Protein AF-A0A957Q9W2-F1 (afdb_monomer_lite)

Sequence (336 aa):
PYHPDGAVDGVPSYRLLLSRGSSAIYRMLADRRVYTYTALFRAYRREVIETVPFHATGFLAGTELLVNAIRMGYRVAEYPTVLHARRFGVSKAKIAQTVQAHLGFQMHTLLPWHPYGLVVRGDDATIYLIDQDDRHWACKRAFPSAETFLSHGYQWQQVAQLAQAELDAIPTGTPLTFRSATLLRGNDQTTYIMEEGRKRPFVTAAVFEALGYRWENVLTLDDAHLRRIPTGKPVTALDRHPDGTLLRGGDPTVYLLRGGRRCPIPSIQVFQSWGYQWEQVVEIDDAFLVRYPLGEPLSAQKSMFQQWRALRTRCAGESQPTMVTAVSPVADQLAA

Structure (mmCIF, N/CA/C/O backbone):
data_AF-A0A957Q9W2-F1
#
_entry.id   AF-A0A957Q9W2-F1
#
loop_
_atom_site.group_PDB
_atom_site.id
_atom_site.type_symbol
_atom_site.label_atom_id
_atom_site.label_alt_id
_atom_site.label_comp_id
_atom_site.label_asym_id
_atom_site.label_entity_id
_atom_site.label_seq_id
_atom_site.pdbx_PDB_ins_code
_atom_site.Cartn_x
_atom_site.Cartn_y
_atom_site.Cartn_z
_atom_site.occupancy
_atom_site.B_iso_or_equiv
_atom_site.auth_seq_id
_atom_site.auth_comp_id
_atom_site.auth_asym_id
_atom_site.auth_atom_id
_atom_site.pdbx_PDB_model_num
ATOM 1 N N . PRO A 1 1 ? 12.087 1.566 -31.021 1.00 83.88 1 PRO A N 1
ATOM 2 C CA . PRO A 1 1 ? 12.634 2.455 -32.085 1.00 83.88 1 PRO A CA 1
ATOM 3 C C . PRO A 1 1 ? 14.150 2.658 -32.044 1.00 83.88 1 PRO A C 1
ATOM 5 O O . PRO A 1 1 ? 14.711 3.014 -33.070 1.00 83.88 1 PRO A O 1
ATOM 8 N N . TYR A 1 2 ? 14.811 2.507 -30.887 1.00 91.75 2 TYR A N 1
ATOM 9 C CA . TYR A 1 2 ? 16.263 2.730 -30.785 1.00 91.75 2 TYR A CA 1
ATOM 10 C C . TYR A 1 2 ? 17.099 1.461 -30.974 1.00 91.75 2 TYR A C 1
ATOM 12 O O . TYR A 1 2 ? 18.322 1.529 -30.890 1.00 91.75 2 TYR A O 1
ATOM 20 N N . HIS A 1 3 ? 16.442 0.326 -31.224 1.00 93.75 3 HIS A N 1
ATOM 21 C CA . HIS A 1 3 ? 17.086 -0.887 -31.719 1.00 93.75 3 HIS A CA 1
ATOM 22 C C . HIS A 1 3 ? 17.873 -0.576 -33.010 1.00 93.75 3 HIS A C 1
ATOM 24 O O . HIS A 1 3 ? 17.410 0.287 -33.759 1.00 93.75 3 HIS A O 1
ATOM 30 N N . PRO A 1 4 ? 19.008 -1.247 -33.295 1.00 93.88 4 PRO A N 1
ATOM 31 C CA . PRO A 1 4 ? 19.787 -1.026 -34.519 1.00 93.88 4 PRO A CA 1
ATOM 32 C C . PRO A 1 4 ? 18.963 -1.105 -35.811 1.00 93.88 4 PRO A C 1
ATOM 34 O O . PRO A 1 4 ? 19.135 -0.271 -36.691 1.00 93.88 4 PRO A O 1
ATOM 37 N N . ASP A 1 5 ? 18.007 -2.035 -35.871 1.00 94.94 5 ASP A N 1
ATOM 38 C CA . ASP A 1 5 ? 17.081 -2.194 -37.009 1.00 94.94 5 ASP A CA 1
ATOM 39 C C . ASP A 1 5 ? 15.814 -1.317 -36.912 1.00 94.94 5 ASP A C 1
ATOM 41 O O . ASP A 1 5 ? 14.858 -1.477 -37.669 1.00 94.94 5 ASP A O 1
ATOM 45 N N . GLY A 1 6 ? 15.740 -0.434 -35.916 1.00 93.25 6 GLY A N 1
ATOM 46 C CA . GLY A 1 6 ? 14.648 0.519 -35.742 1.00 93.25 6 GLY A CA 1
ATOM 47 C C . GLY A 1 6 ? 14.936 1.845 -36.441 1.00 93.25 6 GLY A C 1
ATOM 48 O O . GLY A 1 6 ? 16.070 2.153 -36.795 1.00 93.25 6 GLY A O 1
ATOM 49 N N . ALA A 1 7 ? 13.908 2.682 -36.588 1.00 94.31 7 ALA A N 1
ATOM 50 C CA . ALA A 1 7 ? 14.086 4.015 -37.157 1.00 94.31 7 ALA A CA 1
ATOM 51 C C . ALA A 1 7 ? 13.246 5.075 -36.440 1.00 94.31 7 ALA A C 1
ATOM 53 O O . ALA A 1 7 ? 12.395 4.794 -35.589 1.00 94.31 7 ALA A O 1
ATOM 54 N N . VAL A 1 8 ? 13.518 6.332 -36.770 1.00 93.44 8 VAL A N 1
ATOM 55 C CA . VAL A 1 8 ? 12.807 7.505 -36.268 1.00 93.44 8 VAL A CA 1
ATOM 56 C C . VAL A 1 8 ? 12.583 8.446 -37.441 1.00 93.44 8 VAL A C 1
ATOM 58 O O . VAL A 1 8 ? 13.520 8.714 -38.184 1.00 93.44 8 VAL A O 1
ATOM 61 N N . ASP A 1 9 ? 11.372 8.976 -37.562 1.00 94.25 9 ASP A N 1
ATOM 62 C CA . ASP A 1 9 ? 10.980 9.865 -38.650 1.00 94.25 9 ASP A CA 1
ATOM 63 C C . ASP A 1 9 ? 10.217 11.088 -38.110 1.00 94.25 9 ASP A C 1
ATOM 65 O O . ASP A 1 9 ? 9.242 10.967 -37.366 1.00 94.25 9 ASP A O 1
ATOM 69 N N . GLY A 1 10 ? 10.704 12.288 -38.431 1.00 91.44 10 GLY A N 1
ATOM 70 C CA . GLY A 1 10 ? 10.077 13.567 -38.073 1.00 91.44 10 GLY A CA 1
ATOM 71 C C . GLY A 1 10 ? 10.083 13.953 -36.584 1.00 91.44 10 GLY A C 1
ATOM 72 O O . GLY A 1 10 ? 9.534 14.994 -36.224 1.00 91.44 10 GLY A O 1
ATOM 73 N N . VAL A 1 11 ? 10.664 13.151 -35.683 1.00 91.00 11 VAL A N 1
ATOM 74 C CA . VAL A 1 11 ? 10.661 13.442 -34.235 1.00 91.00 11 VAL A CA 1
ATOM 75 C C . VAL A 1 11 ? 11.690 14.530 -33.884 1.00 91.00 11 VAL A C 1
ATOM 77 O O . VAL A 1 11 ? 12.855 14.391 -34.254 1.00 91.00 11 VAL A O 1
ATOM 80 N N . PRO A 1 12 ? 11.323 15.564 -33.096 1.00 91.00 12 PRO A N 1
ATOM 81 C CA . PRO A 1 12 ? 12.254 16.617 -32.686 1.00 91.00 12 PRO A CA 1
ATOM 82 C C . PRO A 1 12 ? 13.516 16.091 -31.988 1.00 91.00 12 PRO A C 1
ATOM 84 O O . PRO A 1 12 ? 13.433 15.257 -31.080 1.00 91.00 12 PRO A O 1
ATOM 87 N N . SER A 1 13 ? 14.677 16.641 -32.352 1.00 91.44 13 SER A N 1
ATOM 88 C CA . SER A 1 13 ? 16.002 16.197 -31.891 1.00 91.44 13 SER A CA 1
ATOM 89 C C . SER A 1 13 ? 16.155 16.190 -30.367 1.00 91.44 13 SER A C 1
ATOM 91 O O . SER A 1 13 ? 16.654 15.215 -29.809 1.00 91.44 13 SER A O 1
ATOM 93 N N . TYR A 1 14 ? 15.652 17.214 -29.669 1.00 91.12 14 TYR A N 1
ATOM 94 C CA . TYR A 1 14 ? 15.724 17.285 -28.204 1.00 91.12 14 TYR A CA 1
ATOM 95 C C . TYR A 1 14 ? 15.004 16.105 -27.525 1.00 91.12 14 TYR A C 1
ATOM 97 O O . TYR A 1 14 ? 15.476 15.582 -26.517 1.00 91.12 14 TYR A O 1
ATOM 105 N N . ARG A 1 15 ? 13.887 15.620 -28.095 1.00 90.00 15 ARG A N 1
ATOM 106 C CA . ARG A 1 15 ? 13.171 14.444 -27.569 1.00 90.00 15 ARG A CA 1
ATOM 107 C C . ARG A 1 15 ? 13.972 13.169 -27.780 1.00 90.00 15 ARG A C 1
ATOM 109 O O . ARG A 1 15 ? 13.929 12.279 -26.933 1.00 90.00 15 ARG A O 1
ATOM 116 N N . LEU A 1 16 ? 14.685 13.077 -28.901 1.00 91.81 16 LEU A N 1
ATOM 117 C CA . LEU A 1 16 ? 15.562 11.946 -29.189 1.00 91.81 16 LEU A CA 1
ATOM 118 C C . LEU A 1 16 ? 16.751 11.920 -28.244 1.00 91.81 16 LEU A C 1
ATOM 120 O O . LEU A 1 16 ? 17.052 10.851 -27.724 1.00 91.81 16 LEU A O 1
ATOM 124 N N . LEU A 1 17 ? 17.357 13.075 -27.965 1.00 94.56 17 LEU A N 1
ATOM 125 C CA . LEU A 1 17 ? 18.443 13.192 -26.998 1.00 94.56 17 LEU A CA 1
ATOM 126 C C . LEU A 1 17 ? 18.005 12.700 -25.611 1.00 94.56 17 LEU A C 1
ATOM 128 O O . LEU A 1 17 ? 18.633 11.800 -25.062 1.00 94.56 17 LEU A O 1
ATOM 132 N N . LEU A 1 18 ? 16.888 13.218 -25.087 1.00 93.69 18 LEU A N 1
ATOM 133 C CA . LEU A 1 18 ? 16.368 12.826 -23.770 1.00 93.69 18 LEU A CA 1
ATOM 134 C C . LEU A 1 18 ? 16.046 11.327 -23.694 1.00 93.69 18 LEU A C 1
ATOM 136 O O . LEU A 1 18 ? 16.425 10.638 -22.750 1.00 93.69 18 LEU A O 1
ATOM 140 N N . SER A 1 19 ? 15.352 10.811 -24.706 1.00 93.56 19 SER A N 1
ATOM 141 C CA . SER A 1 19 ? 14.851 9.439 -24.704 1.00 93.56 19 SER A CA 1
ATOM 142 C C . SER A 1 19 ? 15.953 8.400 -24.956 1.00 93.56 19 SER A C 1
ATOM 144 O O . SER A 1 19 ? 15.982 7.359 -24.292 1.00 93.56 19 SER A O 1
ATOM 146 N N . ARG A 1 20 ? 16.899 8.690 -25.865 1.00 94.75 20 ARG A N 1
ATOM 147 C CA . ARG A 1 20 ? 18.089 7.850 -26.089 1.00 94.75 20 ARG A CA 1
ATOM 148 C C . ARG A 1 20 ? 19.030 7.901 -24.894 1.00 94.75 20 ARG A C 1
ATOM 150 O O . ARG A 1 20 ? 19.499 6.848 -24.482 1.00 94.75 20 ARG A O 1
ATOM 157 N N . GLY A 1 21 ? 19.256 9.081 -24.314 1.00 95.81 21 GLY A N 1
ATOM 158 C CA . GLY A 1 21 ? 20.077 9.241 -23.113 1.00 95.81 21 GLY A CA 1
ATOM 159 C C . GLY A 1 21 ? 19.521 8.440 -21.937 1.00 95.81 21 GLY A C 1
ATOM 160 O O . GLY A 1 21 ? 20.224 7.614 -21.362 1.00 95.81 21 GLY A O 1
ATOM 161 N N . SER A 1 22 ? 18.225 8.585 -21.646 1.00 96.25 22 SER A N 1
ATOM 162 C CA . SER A 1 22 ? 17.570 7.800 -20.595 1.00 96.25 22 SER A CA 1
ATOM 163 C C . SER A 1 22 ? 17.625 6.290 -20.876 1.00 96.25 22 SER A C 1
ATOM 165 O O . SER A 1 22 ? 17.976 5.520 -19.982 1.00 96.25 22 SER A O 1
ATOM 167 N N . SER A 1 23 ? 17.369 5.852 -22.117 1.00 96.06 23 SER A N 1
ATOM 168 C CA . SER A 1 23 ? 17.479 4.429 -22.483 1.00 96.06 23 SER A CA 1
ATOM 169 C C . SER A 1 23 ? 18.911 3.897 -22.367 1.00 96.06 23 SER A C 1
ATOM 171 O O . SER A 1 23 ? 19.094 2.766 -21.932 1.00 96.06 23 SER A O 1
ATOM 173 N N . ALA A 1 24 ? 19.928 4.695 -22.699 1.00 96.25 24 ALA A N 1
ATOM 174 C CA . ALA A 1 24 ? 21.330 4.314 -22.538 1.00 96.25 24 ALA A CA 1
ATOM 175 C C . ALA A 1 24 ? 21.700 4.086 -21.065 1.00 96.25 24 ALA A C 1
ATOM 177 O O . ALA A 1 24 ? 22.375 3.109 -20.753 1.00 96.25 24 ALA A O 1
ATOM 178 N N . ILE A 1 25 ? 21.192 4.921 -20.154 1.00 96.75 25 ILE A N 1
ATOM 179 C CA . ILE A 1 25 ? 21.384 4.726 -18.712 1.00 96.75 25 ILE A CA 1
ATOM 180 C C . ILE A 1 25 ? 20.721 3.416 -18.257 1.00 96.75 25 ILE A C 1
ATOM 182 O O . ILE A 1 25 ? 21.373 2.584 -17.633 1.00 96.75 25 ILE A O 1
ATOM 186 N N . TYR A 1 26 ? 19.464 3.154 -18.633 1.00 96.88 26 TYR A N 1
ATOM 187 C CA . TYR A 1 26 ? 18.805 1.890 -18.265 1.00 96.88 26 TYR A CA 1
ATOM 188 C C . TYR A 1 26 ? 19.485 0.649 -18.846 1.00 96.88 26 TYR A C 1
ATOM 190 O O . TYR A 1 26 ? 19.511 -0.390 -18.195 1.00 96.88 26 TYR A O 1
ATOM 198 N N . ARG A 1 27 ? 20.089 0.746 -20.034 1.00 95.62 27 ARG A N 1
ATOM 199 C CA . ARG A 1 27 ? 20.914 -0.337 -20.590 1.00 95.62 27 ARG A CA 1
ATOM 200 C C . ARG A 1 27 ? 22.086 -0.692 -19.695 1.00 95.62 27 ARG A C 1
ATOM 202 O O . ARG A 1 27 ? 22.447 -1.860 -19.607 1.00 95.62 27 ARG A O 1
ATOM 209 N N . MET A 1 28 ? 22.695 0.303 -19.059 1.00 94.56 28 MET A N 1
ATOM 210 C CA . MET A 1 28 ? 23.783 0.073 -18.115 1.00 94.56 28 MET A CA 1
ATOM 211 C C . MET A 1 28 ? 23.275 -0.523 -16.799 1.00 94.56 28 MET A C 1
ATOM 213 O O . MET A 1 28 ? 23.972 -1.353 -16.226 1.00 94.56 28 MET A O 1
ATOM 217 N N . LEU A 1 29 ? 22.084 -0.114 -16.349 1.00 92.88 29 LEU A N 1
ATOM 218 C CA . LEU A 1 29 ? 21.541 -0.448 -15.026 1.00 92.88 29 LEU A CA 1
ATOM 219 C C . LEU A 1 29 ? 20.716 -1.746 -14.970 1.00 92.88 29 LEU A C 1
ATOM 221 O O . LEU A 1 29 ? 20.664 -2.369 -13.916 1.00 92.88 29 LEU A O 1
ATOM 225 N N . ALA A 1 30 ? 20.047 -2.145 -16.057 1.00 92.50 30 ALA A N 1
ATOM 226 C CA . ALA A 1 30 ? 19.091 -3.260 -16.060 1.00 92.50 30 ALA A CA 1
ATOM 227 C C . ALA A 1 30 ? 19.502 -4.398 -17.011 1.00 92.50 30 ALA A C 1
ATOM 229 O O . ALA A 1 30 ? 19.895 -5.469 -16.562 1.00 92.50 30 ALA A O 1
ATOM 230 N N . ASP A 1 31 ? 19.429 -4.183 -18.325 1.00 93.56 31 ASP A N 1
ATOM 231 C CA . ASP A 1 31 ? 19.867 -5.152 -19.340 1.00 93.56 31 ASP A CA 1
ATOM 232 C C . ASP A 1 31 ? 20.423 -4.423 -20.571 1.00 93.56 31 ASP A C 1
ATOM 234 O O . ASP A 1 31 ? 19.722 -3.652 -21.240 1.00 93.56 31 ASP A O 1
ATOM 238 N N . ARG A 1 32 ? 21.692 -4.695 -20.902 1.00 94.00 32 ARG A N 1
ATOM 239 C CA . ARG A 1 32 ? 22.407 -4.075 -22.031 1.00 94.00 32 ARG A CA 1
ATOM 240 C C . ARG A 1 32 ? 21.819 -4.439 -23.397 1.00 94.00 32 ARG A C 1
ATOM 242 O O . ARG A 1 32 ? 22.052 -3.699 -24.362 1.00 94.00 32 ARG A O 1
ATOM 249 N N . ARG A 1 33 ? 21.076 -5.549 -23.477 1.00 94.00 33 ARG A N 1
ATOM 250 C CA . ARG A 1 33 ? 20.481 -6.096 -24.708 1.00 94.00 33 ARG A CA 1
ATOM 251 C C . ARG A 1 33 ? 19.190 -5.394 -25.122 1.00 94.00 33 ARG A C 1
ATOM 253 O O . ARG A 1 33 ? 18.801 -5.516 -26.273 1.00 94.00 33 ARG A O 1
ATOM 260 N N . VAL A 1 34 ? 18.543 -4.661 -24.215 1.00 94.94 34 VAL A N 1
ATOM 261 C CA . VAL A 1 34 ? 17.304 -3.926 -24.510 1.00 94.94 34 VAL A CA 1
ATOM 262 C C . VAL A 1 34 ? 17.648 -2.489 -24.886 1.00 94.94 34 VAL A C 1
ATOM 264 O O . VAL A 1 34 ? 18.178 -1.743 -24.079 1.00 94.94 34 VAL A O 1
ATOM 267 N N . TYR A 1 35 ? 17.349 -2.053 -26.099 1.00 94.81 35 TYR A N 1
ATOM 268 C CA . TYR A 1 35 ? 17.713 -0.735 -26.612 1.00 94.81 35 TYR A CA 1
ATOM 269 C C . TYR A 1 35 ? 16.699 0.360 -26.255 1.00 94.81 35 TYR A C 1
ATOM 271 O O . TYR A 1 35 ? 17.062 1.536 -26.188 1.00 94.81 35 TYR A O 1
ATOM 279 N N . THR A 1 36 ? 15.433 0.001 -26.023 1.00 93.56 36 THR A N 1
ATOM 280 C CA . THR A 1 36 ? 14.324 0.952 -25.877 1.00 93.56 36 THR A CA 1
ATOM 281 C C . THR A 1 36 ? 13.582 0.804 -24.538 1.00 93.56 36 THR A C 1
ATOM 283 O O . THR A 1 36 ? 12.561 0.120 -24.429 1.00 93.56 36 THR A O 1
ATOM 286 N N . TYR A 1 37 ? 14.013 1.554 -23.520 1.00 94.81 37 TYR A N 1
ATOM 287 C CA . TYR A 1 37 ? 13.373 1.541 -22.195 1.00 94.81 37 TYR A CA 1
ATOM 288 C C . TYR A 1 37 ? 12.234 2.549 -22.033 1.00 94.81 37 TYR A C 1
ATOM 290 O O . TYR A 1 37 ? 11.349 2.330 -21.216 1.00 94.81 37 TYR A O 1
ATOM 298 N N . THR A 1 38 ? 12.210 3.622 -22.817 1.00 91.94 38 THR A N 1
ATOM 299 C CA . THR A 1 38 ? 11.275 4.749 -22.638 1.00 91.94 38 THR A CA 1
ATOM 300 C C . THR A 1 38 ? 10.043 4.699 -23.552 1.00 91.94 38 THR A C 1
ATOM 302 O O . THR A 1 38 ? 9.197 5.593 -23.510 1.00 91.94 38 THR A O 1
ATOM 305 N N . ALA A 1 39 ? 9.920 3.681 -24.411 1.00 84.44 39 ALA A N 1
ATOM 306 C CA . ALA A 1 39 ? 8.762 3.525 -25.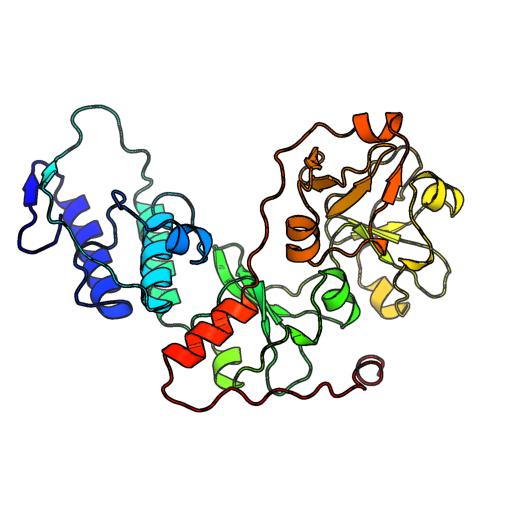292 1.00 84.44 39 ALA A CA 1
ATOM 307 C C . ALA A 1 39 ? 7.578 2.864 -24.573 1.00 84.44 39 ALA A C 1
ATOM 309 O O . ALA A 1 39 ? 7.745 1.879 -23.858 1.00 84.44 39 ALA A O 1
ATOM 310 N N . LEU A 1 40 ? 6.373 3.388 -24.821 1.00 77.38 40 LEU A N 1
ATOM 311 C CA . LEU A 1 40 ? 5.135 2.907 -24.197 1.00 77.38 40 LEU A CA 1
ATOM 312 C C . LEU A 1 40 ? 4.522 1.685 -24.890 1.00 77.38 40 LEU A C 1
ATOM 314 O O . LEU A 1 40 ? 3.845 0.903 -24.233 1.00 77.38 40 LEU A O 1
ATOM 318 N N . PHE A 1 41 ? 4.720 1.515 -26.202 1.00 86.81 41 PHE A N 1
ATOM 319 C CA . PHE A 1 41 ? 4.119 0.389 -26.916 1.00 86.81 41 PHE A CA 1
ATOM 320 C C . PHE A 1 41 ? 4.830 -0.914 -26.547 1.00 86.81 41 PHE A C 1
ATOM 322 O O . PHE A 1 41 ? 5.994 -1.107 -26.902 1.00 86.81 41 PHE A O 1
ATOM 329 N N . ARG A 1 42 ? 4.126 -1.783 -25.817 1.00 91.00 42 ARG A N 1
ATOM 330 C CA . ARG A 1 42 ? 4.628 -3.062 -25.314 1.00 91.00 42 ARG A CA 1
ATOM 331 C C . ARG A 1 42 ? 3.508 -4.086 -25.257 1.00 91.00 42 ARG A C 1
ATOM 333 O O . ARG A 1 42 ? 2.374 -3.751 -24.930 1.00 91.00 42 ARG A O 1
ATOM 340 N N . ALA A 1 43 ? 3.864 -5.335 -25.524 1.00 93.00 43 ALA A N 1
ATOM 341 C CA . ALA A 1 43 ? 3.019 -6.485 -25.261 1.00 93.00 43 ALA A CA 1
ATOM 342 C C . ALA A 1 43 ? 3.601 -7.248 -24.070 1.00 93.00 43 ALA A C 1
ATOM 344 O O . ALA A 1 43 ? 4.802 -7.514 -24.025 1.00 93.00 43 ALA A O 1
ATOM 345 N N . TYR A 1 44 ? 2.747 -7.597 -23.115 1.00 93.38 44 TYR A N 1
ATOM 346 C CA . TYR A 1 44 ? 3.129 -8.350 -21.929 1.00 93.38 44 TYR A CA 1
ATOM 347 C C . TYR A 1 44 ? 2.347 -9.656 -21.890 1.00 93.38 44 TYR A C 1
ATOM 349 O O . TYR A 1 44 ? 1.157 -9.688 -22.209 1.00 93.38 44 TYR A O 1
ATOM 357 N N . ARG A 1 45 ? 2.998 -10.738 -21.454 1.00 93.62 45 ARG A N 1
ATOM 358 C CA . ARG A 1 45 ? 2.256 -11.924 -21.020 1.00 93.62 45 ARG A CA 1
ATOM 359 C C . ARG A 1 45 ? 1.426 -11.545 -19.797 1.00 93.62 45 ARG A C 1
ATOM 361 O O . ARG A 1 45 ? 1.883 -10.764 -18.963 1.00 93.62 45 ARG A O 1
ATOM 368 N N . ARG A 1 46 ? 0.233 -12.132 -19.678 1.00 89.88 46 ARG A N 1
ATOM 369 C CA . ARG A 1 46 ? -0.673 -11.914 -18.540 1.00 89.88 46 ARG A CA 1
ATOM 370 C C . ARG A 1 46 ? 0.047 -12.084 -17.202 1.00 89.88 46 ARG A C 1
ATOM 372 O O . ARG A 1 46 ? -0.043 -11.215 -16.346 1.00 89.88 46 ARG A O 1
ATOM 379 N N . GLU A 1 47 ? 0.833 -13.150 -17.079 1.00 85.62 47 GLU A N 1
ATOM 380 C CA . GLU A 1 47 ? 1.623 -13.440 -15.879 1.00 85.62 47 GLU A CA 1
ATOM 381 C C . GLU A 1 47 ? 2.530 -12.275 -15.458 1.00 85.62 47 GLU A C 1
ATOM 383 O O . GLU A 1 47 ? 2.626 -11.992 -14.272 1.00 85.62 47 GLU A O 1
ATOM 388 N N . VAL A 1 48 ? 3.141 -11.552 -16.404 1.00 89.06 48 VAL A N 1
ATOM 389 C CA . VAL A 1 48 ? 4.060 -10.444 -16.110 1.00 89.06 48 VAL A CA 1
ATOM 390 C C . VAL A 1 48 ? 3.290 -9.277 -15.508 1.00 89.06 48 VAL A C 1
ATOM 392 O O . VAL A 1 48 ? 3.663 -8.792 -14.449 1.00 89.06 48 VAL A O 1
ATOM 395 N N . ILE A 1 49 ? 2.186 -8.866 -16.139 1.00 87.94 49 ILE A N 1
ATOM 396 C CA . ILE A 1 49 ? 1.354 -7.761 -15.634 1.00 87.94 49 ILE A 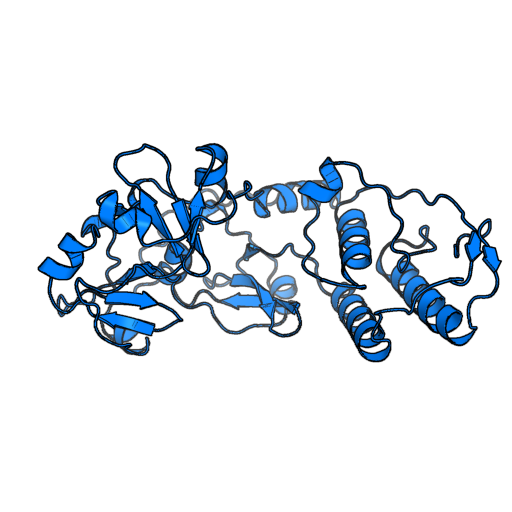CA 1
ATOM 397 C C . ILE A 1 49 ? 0.819 -8.064 -14.245 1.00 87.94 49 ILE A C 1
ATOM 399 O O . ILE A 1 49 ? 0.772 -7.190 -13.389 1.00 87.94 49 ILE A O 1
ATOM 403 N N . GLU A 1 50 ? 0.402 -9.304 -14.021 1.00 78.62 50 GLU A N 1
ATOM 404 C CA . GLU A 1 50 ? -0.203 -9.640 -12.751 1.00 78.62 50 GLU A CA 1
ATOM 405 C C . GLU A 1 50 ? 0.823 -9.933 -11.644 1.00 78.62 50 GLU A C 1
ATOM 407 O O . GLU A 1 50 ? 0.414 -10.052 -10.496 1.00 78.62 50 GLU A O 1
ATOM 412 N N . THR A 1 51 ? 2.108 -10.151 -11.946 1.00 77.19 51 THR A N 1
ATOM 413 C CA . THR A 1 51 ? 3.122 -10.526 -10.933 1.00 77.19 51 THR A CA 1
ATOM 414 C C . THR A 1 51 ? 4.194 -9.477 -10.710 1.00 77.19 51 THR A C 1
ATOM 416 O O . THR A 1 51 ? 4.742 -9.417 -9.616 1.00 77.19 51 THR A O 1
ATOM 419 N N . VAL A 1 52 ? 4.524 -8.669 -11.716 1.00 83.06 52 VAL A N 1
ATOM 420 C CA . VAL A 1 52 ? 5.593 -7.685 -11.587 1.00 83.06 52 VAL A CA 1
ATOM 421 C C . VAL A 1 52 ? 5.050 -6.444 -10.886 1.00 83.06 52 VAL A C 1
ATOM 423 O O . VAL A 1 52 ? 4.177 -5.775 -11.444 1.00 83.06 52 VAL A O 1
ATOM 426 N N . PRO A 1 53 ? 5.556 -6.095 -9.691 1.00 78.62 53 PRO A N 1
ATOM 427 C CA . PRO A 1 53 ? 5.090 -4.915 -8.986 1.00 78.62 53 PRO A CA 1
ATOM 428 C C . PRO A 1 53 ? 5.596 -3.657 -9.692 1.00 78.62 53 PRO A C 1
ATOM 430 O O . PRO A 1 53 ? 6.758 -3.573 -10.094 1.00 78.62 53 PRO A O 1
ATOM 433 N N . PHE A 1 54 ? 4.732 -2.660 -9.810 1.00 84.50 54 PHE A N 1
ATOM 434 C CA . PHE A 1 54 ? 5.073 -1.308 -10.239 1.00 84.50 54 PHE A CA 1
ATOM 435 C C . PHE A 1 54 ? 4.017 -0.357 -9.674 1.00 84.50 54 PHE A C 1
ATOM 437 O O . PHE A 1 54 ? 2.873 -0.755 -9.463 1.00 84.50 54 PHE A O 1
ATOM 444 N N . HIS A 1 55 ? 4.413 0.874 -9.384 1.00 79.19 55 HIS A N 1
ATOM 445 C CA . HIS A 1 55 ? 3.554 1.862 -8.719 1.00 79.19 55 HIS A CA 1
ATOM 446 C C . HIS A 1 55 ? 3.592 3.211 -9.429 1.00 79.19 55 HIS A C 1
ATOM 448 O O . HIS A 1 55 ? 2.656 4.004 -9.320 1.00 79.19 55 HIS A O 1
ATOM 454 N N . ALA A 1 56 ? 4.662 3.476 -10.182 1.00 85.00 56 ALA A N 1
ATOM 455 C CA . ALA A 1 56 ? 4.795 4.667 -10.982 1.00 85.00 56 ALA A CA 1
ATOM 456 C C . ALA A 1 56 ? 3.599 4.802 -11.921 1.00 85.00 56 ALA A C 1
ATOM 458 O O . ALA A 1 56 ? 3.136 3.853 -12.556 1.00 85.00 56 ALA A O 1
ATOM 459 N N . THR A 1 57 ? 3.129 6.035 -12.037 1.00 84.88 57 THR A N 1
ATOM 460 C CA . THR A 1 57 ? 2.063 6.416 -12.954 1.00 84.88 57 THR A CA 1
ATOM 461 C C . THR A 1 57 ? 2.643 7.187 -14.140 1.00 84.88 57 THR A C 1
ATOM 463 O O . THR A 1 57 ? 3.840 7.491 -14.218 1.00 84.88 57 THR A O 1
ATOM 466 N N . GLY A 1 58 ? 1.796 7.494 -15.123 1.00 88.19 58 GLY A N 1
ATOM 467 C CA . GLY A 1 58 ? 2.190 8.307 -16.270 1.00 88.19 58 GLY A CA 1
ATOM 468 C C . GLY A 1 58 ? 3.306 7.674 -17.110 1.00 88.19 58 GLY A C 1
ATOM 469 O O . GLY A 1 58 ? 3.266 6.492 -17.441 1.00 88.19 58 GLY A O 1
ATOM 470 N N . PHE A 1 59 ? 4.292 8.484 -17.502 1.00 90.62 59 PHE A N 1
ATOM 471 C CA . PHE A 1 59 ? 5.320 8.086 -18.473 1.00 90.62 59 PHE A CA 1
ATOM 472 C C . PHE A 1 59 ? 6.414 7.170 -17.896 1.00 90.62 59 PHE A C 1
ATOM 474 O O . PHE A 1 59 ? 7.081 6.484 -18.670 1.00 90.62 59 PHE A O 1
ATOM 481 N N . LEU A 1 60 ? 6.573 7.106 -16.568 1.00 92.00 60 LEU A N 1
ATOM 482 C CA . LEU A 1 60 ? 7.540 6.211 -15.920 1.00 92.00 60 LEU A CA 1
ATOM 483 C C . LEU A 1 60 ? 7.002 4.776 -15.782 1.00 92.00 60 LEU A C 1
ATOM 485 O O . LEU A 1 60 ? 7.782 3.834 -15.914 1.00 92.00 60 LEU A O 1
ATOM 489 N N . ALA A 1 61 ? 5.684 4.614 -15.603 1.00 90.94 61 ALA A N 1
ATOM 490 C CA . ALA A 1 61 ? 4.996 3.351 -15.302 1.00 90.94 61 ALA A CA 1
ATOM 491 C C . ALA A 1 61 ? 5.482 2.156 -16.133 1.00 90.94 61 ALA A C 1
ATOM 493 O O . ALA A 1 61 ? 5.923 1.140 -15.602 1.00 90.94 61 ALA A O 1
ATOM 494 N N . GLY A 1 62 ? 5.464 2.299 -17.463 1.00 93.25 62 GLY A N 1
ATOM 495 C CA . GLY A 1 62 ? 5.897 1.223 -18.349 1.00 93.25 62 GLY A CA 1
ATOM 496 C C . GLY A 1 62 ? 7.358 0.842 -18.110 1.00 93.25 62 GLY A C 1
ATOM 497 O O . GLY A 1 62 ? 7.701 -0.338 -18.111 1.00 93.25 62 GLY A O 1
ATOM 498 N N . THR A 1 63 ? 8.231 1.831 -17.918 1.00 94.69 63 THR A N 1
ATOM 499 C CA . THR A 1 63 ? 9.673 1.623 -17.715 1.00 94.69 63 THR A CA 1
ATOM 500 C C . THR A 1 63 ? 9.958 0.926 -16.395 1.00 94.69 63 THR A C 1
ATOM 502 O O . THR A 1 63 ? 10.745 -0.016 -16.390 1.00 94.69 63 THR A O 1
ATOM 505 N N . GLU A 1 64 ? 9.292 1.335 -15.314 1.00 92.50 64 GLU A N 1
ATOM 506 C CA . GLU A 1 64 ? 9.389 0.650 -14.023 1.00 92.50 64 GLU A CA 1
ATOM 507 C C . GLU A 1 64 ? 8.962 -0.814 -14.152 1.00 92.50 64 GLU A C 1
ATOM 509 O O . GLU A 1 64 ? 9.729 -1.704 -13.793 1.00 92.50 64 GLU A O 1
ATOM 514 N N . LEU A 1 65 ? 7.802 -1.071 -14.764 1.00 92.50 65 LEU A N 1
ATOM 515 C CA . LEU A 1 65 ? 7.316 -2.425 -15.022 1.00 92.50 65 LEU A CA 1
ATOM 516 C C . LEU A 1 65 ? 8.329 -3.261 -15.825 1.00 92.50 65 LEU A C 1
ATOM 518 O O . LEU A 1 65 ? 8.570 -4.419 -15.501 1.00 92.50 65 LEU A O 1
ATOM 522 N N . LEU A 1 66 ? 8.957 -2.692 -16.860 1.00 94.94 66 LEU A N 1
ATOM 523 C CA . LEU A 1 66 ? 9.984 -3.392 -17.642 1.00 94.94 66 LEU A CA 1
ATOM 524 C C . LEU A 1 66 ? 11.229 -3.715 -16.805 1.00 94.94 66 LEU A C 1
ATOM 526 O O . LEU A 1 66 ? 11.711 -4.845 -16.839 1.00 94.94 66 LEU A O 1
ATOM 530 N N . VAL A 1 67 ? 11.758 -2.735 -16.072 1.00 93.50 67 VAL A N 1
ATOM 531 C CA . VAL A 1 67 ? 12.968 -2.912 -15.256 1.00 93.50 67 VAL A CA 1
ATOM 532 C C . VAL A 1 67 ? 12.716 -3.924 -14.139 1.00 93.50 67 VAL A C 1
ATOM 534 O O . VAL A 1 67 ? 13.538 -4.815 -13.929 1.00 93.50 67 VAL A O 1
ATOM 537 N N . ASN A 1 68 ? 11.561 -3.854 -13.477 1.00 89.25 68 ASN A N 1
ATOM 538 C CA . ASN A 1 68 ? 11.181 -4.819 -12.450 1.00 89.25 68 ASN A CA 1
ATOM 539 C C . ASN A 1 68 ? 10.966 -6.215 -13.055 1.00 89.25 68 ASN A C 1
ATOM 541 O O . ASN A 1 68 ? 11.412 -7.195 -12.469 1.00 89.25 68 ASN A O 1
ATOM 545 N N . ALA A 1 69 ? 10.404 -6.332 -14.264 1.00 90.62 69 ALA A N 1
ATOM 546 C CA . ALA A 1 69 ? 10.284 -7.621 -14.946 1.00 90.62 69 ALA A CA 1
ATOM 547 C C . ALA A 1 69 ? 11.661 -8.250 -15.229 1.00 90.62 69 ALA A C 1
ATOM 549 O O . ALA A 1 69 ? 11.860 -9.437 -14.969 1.00 90.62 69 ALA A O 1
ATOM 550 N N . ILE A 1 70 ? 12.628 -7.454 -15.699 1.00 91.12 70 ILE A N 1
ATOM 551 C CA . ILE A 1 70 ? 14.014 -7.900 -15.919 1.00 91.12 70 ILE A CA 1
ATOM 552 C C . ILE A 1 70 ? 14.649 -8.362 -14.601 1.00 91.12 70 ILE A C 1
ATOM 554 O O . ILE A 1 70 ? 15.234 -9.442 -14.551 1.00 91.12 70 ILE A O 1
ATOM 558 N N . ARG A 1 71 ? 14.489 -7.592 -13.515 1.00 86.50 71 ARG A N 1
ATOM 559 C CA . ARG A 1 71 ? 14.973 -7.955 -12.166 1.00 86.50 71 ARG A CA 1
ATOM 560 C C . ARG A 1 71 ? 14.352 -9.245 -11.640 1.00 86.50 71 ARG A C 1
ATOM 562 O O . ARG A 1 71 ? 15.001 -9.988 -10.913 1.00 86.50 71 ARG A O 1
ATOM 569 N N . MET A 1 72 ? 13.117 -9.524 -12.044 1.00 82.44 72 MET A N 1
ATOM 570 C CA . MET A 1 72 ? 12.409 -10.765 -11.742 1.00 82.44 72 MET A CA 1
ATOM 571 C C . MET A 1 72 ? 12.789 -11.931 -12.678 1.00 82.44 72 MET A C 1
ATOM 573 O O . MET A 1 72 ? 12.189 -13.004 -12.613 1.00 82.44 72 MET A O 1
ATOM 577 N N . GLY A 1 73 ? 13.775 -11.747 -13.561 1.00 86.44 73 GLY A N 1
ATOM 578 C CA . GLY A 1 73 ? 14.276 -12.782 -14.465 1.00 86.44 73 GLY A CA 1
ATOM 579 C C . GLY A 1 73 ? 13.394 -13.044 -15.689 1.00 86.44 73 GLY A C 1
ATOM 580 O O . GLY A 1 73 ? 13.633 -14.012 -16.418 1.00 86.44 73 GLY A O 1
ATOM 581 N N . TYR A 1 74 ? 12.381 -12.211 -15.950 1.00 90.12 74 TYR A N 1
ATOM 582 C CA . TYR A 1 74 ? 11.605 -12.315 -17.182 1.00 90.12 74 TYR A CA 1
ATOM 583 C C . TYR A 1 74 ? 12.453 -11.940 -18.399 1.00 90.12 74 TYR A C 1
ATOM 585 O O . TYR A 1 74 ? 13.337 -11.084 -18.347 1.00 90.12 74 TYR A O 1
ATOM 593 N N . ARG A 1 75 ? 12.158 -12.581 -19.532 1.00 92.56 75 ARG A N 1
ATOM 594 C CA . ARG A 1 75 ? 12.847 -12.324 -20.799 1.00 92.56 75 ARG A CA 1
ATOM 595 C C . ARG A 1 75 ? 12.136 -11.235 -21.588 1.00 92.56 75 ARG A C 1
ATOM 597 O O . ARG A 1 75 ? 10.911 -11.232 -21.691 1.00 92.56 75 ARG A O 1
ATOM 604 N N . VAL A 1 76 ? 12.929 -10.362 -22.197 1.00 95.19 76 VAL A N 1
ATOM 605 C CA . VAL A 1 76 ? 12.457 -9.260 -23.035 1.00 95.19 76 VAL A CA 1
ATOM 606 C C . VAL A 1 76 ? 12.906 -9.511 -24.469 1.00 95.19 76 VAL A C 1
ATOM 608 O O . VAL A 1 76 ? 14.066 -9.836 -24.708 1.00 95.19 76 VAL A O 1
ATOM 611 N N . ALA A 1 77 ? 11.984 -9.350 -25.415 1.00 94.25 77 ALA A N 1
ATOM 612 C CA . ALA A 1 77 ? 12.277 -9.312 -26.841 1.00 94.25 77 ALA A CA 1
ATOM 613 C C . ALA A 1 77 ? 11.882 -7.937 -27.382 1.00 94.25 77 ALA A C 1
ATOM 615 O O . ALA A 1 77 ? 10.807 -7.427 -27.058 1.00 94.25 77 ALA A O 1
ATOM 616 N N . GLU A 1 78 ? 12.742 -7.336 -28.199 1.00 93.75 78 GLU A N 1
ATOM 617 C CA . GLU A 1 78 ? 12.419 -6.101 -28.905 1.00 93.75 78 GLU A CA 1
ATOM 618 C C . GLU A 1 78 ? 12.010 -6.409 -30.339 1.00 93.75 78 GLU A C 1
ATOM 620 O O . GLU A 1 78 ? 12.701 -7.129 -31.053 1.00 93.75 78 GLU A O 1
ATOM 625 N N . TYR A 1 79 ? 10.888 -5.828 -30.758 1.00 92.56 79 TYR A N 1
ATOM 626 C CA . TYR A 1 79 ? 10.489 -5.799 -32.156 1.00 92.56 79 TYR A CA 1
ATOM 627 C C . TYR A 1 79 ? 10.810 -4.406 -32.714 1.00 92.56 79 TYR A C 1
ATOM 629 O O . TYR A 1 79 ? 10.227 -3.420 -32.242 1.00 92.56 79 TYR A O 1
ATOM 637 N N . PRO A 1 80 ? 11.768 -4.276 -33.648 1.00 92.50 80 PRO A N 1
ATOM 638 C CA . PRO A 1 80 ? 12.161 -2.984 -34.193 1.00 92.50 80 PRO A CA 1
ATOM 639 C C . PRO A 1 80 ? 10.991 -2.298 -34.907 1.00 92.50 80 PRO A C 1
ATOM 641 O O . PRO A 1 80 ? 10.238 -2.919 -35.651 1.00 92.50 80 PRO A O 1
ATOM 644 N N . THR A 1 81 ? 10.821 -0.999 -34.662 1.00 91.38 81 THR A N 1
ATOM 645 C CA . THR A 1 81 ? 9.743 -0.189 -35.248 1.00 91.38 81 THR A CA 1
ATOM 646 C C . THR A 1 81 ? 10.240 1.201 -35.620 1.00 91.38 81 THR A C 1
ATOM 648 O O . THR A 1 81 ? 11.220 1.696 -35.046 1.00 91.38 81 THR A O 1
ATOM 651 N N . VAL A 1 82 ? 9.535 1.848 -36.553 1.00 93.12 82 VAL A N 1
ATOM 652 C CA . VAL A 1 82 ? 9.754 3.252 -36.919 1.00 93.12 82 VAL A CA 1
ATOM 653 C C . VAL A 1 82 ? 8.908 4.154 -36.020 1.00 93.12 82 VAL A C 1
ATOM 655 O O . VAL A 1 82 ? 7.682 4.051 -35.987 1.00 93.12 82 VAL A O 1
ATOM 658 N N . LEU A 1 83 ? 9.550 5.047 -35.265 1.00 92.00 83 LEU A N 1
ATOM 659 C CA . LEU A 1 83 ? 8.854 6.066 -34.479 1.00 92.00 83 LEU A CA 1
ATOM 660 C C . LEU A 1 83 ? 8.621 7.311 -35.335 1.00 92.00 83 LEU A C 1
ATOM 662 O O . LEU A 1 83 ? 9.544 8.101 -35.528 1.00 92.00 83 LEU A O 1
ATOM 666 N N . HIS A 1 84 ? 7.384 7.513 -35.778 1.00 91.50 84 HIS A N 1
ATOM 667 C CA . HIS A 1 84 ? 6.985 8.727 -36.485 1.00 91.50 84 HIS A CA 1
ATOM 668 C C . HIS A 1 84 ? 6.579 9.846 -35.519 1.00 91.50 84 HIS A C 1
ATOM 670 O O . HIS A 1 84 ? 6.029 9.604 -34.435 1.00 91.50 84 HIS A O 1
ATOM 676 N N . ALA A 1 85 ? 6.788 11.094 -35.934 1.00 89.75 85 ALA A N 1
ATOM 677 C CA . ALA A 1 85 ? 6.154 12.227 -35.286 1.00 89.75 85 ALA A CA 1
ATOM 678 C C . ALA A 1 85 ? 4.630 12.125 -35.358 1.00 89.75 85 ALA A C 1
ATOM 680 O O . ALA A 1 85 ? 4.025 11.716 -36.350 1.00 89.75 85 ALA A O 1
ATOM 681 N N . ARG A 1 86 ? 4.000 12.528 -34.258 1.00 87.38 86 ARG A N 1
ATOM 682 C CA . ARG A 1 86 ? 2.550 12.619 -34.159 1.00 87.38 86 ARG A CA 1
ATOM 683 C C . ARG A 1 86 ? 2.037 13.654 -35.162 1.00 87.38 86 ARG A C 1
ATOM 685 O O . ARG A 1 86 ? 2.481 14.795 -35.124 1.00 87.38 86 ARG A O 1
ATOM 692 N N . ARG A 1 87 ? 1.058 13.261 -35.982 1.00 88.38 87 ARG A N 1
ATOM 693 C CA . ARG A 1 87 ? 0.379 14.153 -36.939 1.00 88.38 87 ARG A CA 1
ATOM 694 C C . ARG A 1 87 ? -0.763 14.961 -36.312 1.00 88.38 87 ARG A C 1
ATOM 696 O O . ARG A 1 87 ? -0.961 16.108 -36.682 1.00 88.38 87 ARG A O 1
ATOM 703 N N . PHE A 1 88 ? -1.481 14.382 -35.343 1.00 90.62 88 PHE A N 1
ATOM 704 C CA . PHE A 1 88 ? -2.657 15.000 -34.716 1.00 90.62 88 PHE A CA 1
ATOM 705 C C . PHE A 1 88 ? -2.613 14.935 -33.188 1.00 90.62 88 PHE A C 1
ATOM 707 O O . PHE A 1 88 ? -2.210 13.922 -32.615 1.00 90.62 88 PHE A O 1
ATOM 714 N N . GLY A 1 89 ? -3.097 15.993 -32.533 1.00 87.25 89 GLY A N 1
ATOM 715 C CA . GLY A 1 89 ? -3.167 16.122 -31.076 1.00 87.25 89 GLY A CA 1
ATOM 716 C C . GLY A 1 89 ? -1.850 16.554 -30.425 1.00 87.25 89 GLY A C 1
ATOM 717 O O . GLY A 1 89 ? -0.778 16.492 -31.021 1.00 87.25 89 GLY A O 1
ATOM 718 N N . VAL A 1 90 ? -1.915 16.946 -29.153 1.00 83.94 90 VAL A N 1
ATOM 719 C CA . VAL A 1 90 ? -0.751 17.418 -28.384 1.00 83.94 90 VAL A CA 1
ATOM 720 C C . VAL A 1 90 ? -0.308 16.395 -27.344 1.00 83.94 90 VAL A C 1
ATOM 722 O O . VAL A 1 90 ? -1.104 15.604 -26.829 1.00 83.94 90 VAL A O 1
ATOM 725 N N . SER A 1 91 ? 0.992 16.367 -27.059 1.00 83.12 91 SER A N 1
ATOM 726 C CA . SER A 1 91 ? 1.522 15.534 -25.982 1.00 83.12 91 SER A CA 1
ATOM 727 C C . SER A 1 91 ? 1.029 16.055 -24.634 1.00 83.12 91 SER A C 1
ATOM 729 O O . SER A 1 91 ? 1.135 17.245 -24.362 1.00 83.12 91 SER A O 1
ATOM 731 N N . LYS A 1 92 ? 0.558 15.155 -23.765 1.00 86.12 92 LYS A N 1
ATOM 732 C CA . LYS A 1 92 ? 0.273 15.465 -22.353 1.00 86.12 92 LYS A CA 1
ATOM 733 C C . LYS A 1 92 ? 1.522 15.336 -21.462 1.00 86.12 92 LYS A C 1
ATOM 735 O O . LYS A 1 92 ? 1.426 15.465 -20.246 1.00 86.12 92 LYS A O 1
ATOM 740 N N . ALA A 1 93 ? 2.684 15.031 -22.049 1.00 83.50 93 ALA A N 1
ATOM 741 C CA . ALA A 1 93 ? 3.923 14.821 -21.309 1.00 83.50 93 ALA A CA 1
ATOM 742 C C . ALA A 1 93 ? 4.459 16.135 -20.733 1.00 83.50 93 ALA A C 1
ATOM 744 O O . ALA A 1 93 ? 4.802 17.058 -21.471 1.00 83.50 93 ALA A O 1
ATOM 745 N N . LYS A 1 94 ? 4.608 16.177 -19.410 1.00 90.69 94 LYS A N 1
ATOM 746 C CA . LYS A 1 94 ? 5.325 17.240 -18.706 1.00 90.69 94 LYS A CA 1
ATOM 747 C C . LYS A 1 94 ? 6.811 16.877 -18.689 1.00 90.69 94 LYS A C 1
ATOM 749 O O . LYS A 1 94 ? 7.234 16.063 -17.872 1.00 90.69 94 LYS A O 1
ATOM 754 N N . ILE A 1 95 ? 7.584 17.424 -19.633 1.00 90.50 95 ILE A N 1
ATOM 755 C CA . ILE A 1 95 ? 8.960 16.975 -19.936 1.00 90.50 95 ILE A CA 1
ATOM 756 C C . ILE A 1 95 ? 9.859 17.006 -18.695 1.00 90.50 95 ILE A C 1
ATOM 758 O O . ILE A 1 95 ? 10.435 15.979 -18.361 1.00 90.50 95 ILE A O 1
ATOM 762 N N . ALA A 1 96 ? 9.937 18.136 -17.985 1.00 91.88 96 ALA A N 1
ATOM 763 C CA . ALA A 1 96 ? 10.802 18.267 -16.809 1.00 91.88 96 ALA A CA 1
ATOM 764 C C . ALA A 1 96 ? 10.453 17.249 -15.708 1.00 91.88 96 ALA A C 1
ATOM 766 O O . ALA A 1 96 ? 11.335 16.559 -15.208 1.00 91.88 96 ALA A O 1
ATOM 767 N N . GLN A 1 97 ? 9.160 17.085 -15.407 1.00 90.69 97 GLN A N 1
ATOM 768 C CA . GLN A 1 97 ? 8.681 16.101 -14.428 1.00 90.69 97 GLN A CA 1
ATOM 769 C C . GLN A 1 97 ? 8.988 14.664 -14.867 1.00 90.69 97 GLN A C 1
ATOM 771 O O . GLN A 1 97 ? 9.383 13.836 -14.057 1.00 90.69 97 GLN A O 1
ATOM 776 N N . THR A 1 98 ? 8.857 14.375 -16.165 1.00 92.00 98 THR A N 1
ATOM 777 C CA . THR A 1 98 ? 9.171 13.053 -16.728 1.00 92.00 98 THR A CA 1
ATOM 778 C C . THR A 1 98 ? 10.667 12.756 -16.623 1.00 92.00 98 THR A C 1
ATOM 780 O O . THR A 1 98 ? 11.048 11.663 -16.219 1.00 92.00 98 THR A O 1
ATOM 783 N N . VAL A 1 99 ? 11.523 13.734 -16.937 1.00 93.19 99 VAL A N 1
ATOM 784 C CA . VAL A 1 99 ? 12.982 13.610 -16.800 1.00 93.19 99 VAL A CA 1
ATOM 785 C C . VAL A 1 99 ? 13.369 13.379 -15.339 1.00 93.19 99 VAL A C 1
ATOM 787 O O . VAL A 1 99 ? 14.115 12.445 -15.060 1.00 93.19 99 VAL A O 1
ATOM 790 N N . GLN A 1 100 ? 12.824 14.166 -14.407 1.00 91.88 100 GLN A N 1
ATOM 791 C CA . GLN A 1 100 ? 13.068 13.997 -12.971 1.00 91.88 100 GLN A CA 1
ATOM 792 C C . GLN A 1 100 ? 12.633 12.614 -12.469 1.00 91.88 100 GLN A C 1
ATOM 794 O O . GLN A 1 100 ? 13.396 11.964 -11.759 1.00 91.88 100 GLN A O 1
ATOM 799 N N . ALA A 1 101 ? 11.457 12.130 -12.884 1.00 90.81 101 ALA A N 1
ATOM 800 C CA . ALA A 1 101 ? 10.968 10.802 -12.517 1.00 90.81 101 ALA A CA 1
ATOM 801 C C . ALA A 1 101 ? 11.889 9.683 -13.036 1.00 90.81 101 ALA A C 1
ATOM 803 O O . ALA A 1 101 ? 12.226 8.764 -12.294 1.00 90.81 101 ALA A O 1
ATOM 804 N N . HIS A 1 102 ? 12.357 9.769 -14.286 1.00 94.12 102 HIS A N 1
ATOM 805 C CA . HIS A 1 102 ? 13.298 8.785 -14.824 1.00 94.12 102 HIS A CA 1
ATOM 806 C C . HIS A 1 102 ? 14.652 8.812 -14.117 1.00 94.12 102 HIS A C 1
ATOM 808 O O . HIS A 1 102 ? 15.148 7.749 -13.759 1.00 94.12 102 HIS A O 1
ATOM 814 N N . LEU A 1 103 ? 15.237 9.994 -13.894 1.00 94.00 103 LEU A N 1
ATOM 815 C CA . LEU A 1 103 ? 16.522 10.120 -13.198 1.00 94.00 103 LEU A CA 1
ATOM 816 C C . LEU A 1 103 ? 16.430 9.606 -11.756 1.00 94.00 103 LEU A C 1
ATOM 818 O O . LEU A 1 103 ? 17.302 8.861 -11.320 1.00 94.00 103 LEU A O 1
ATOM 822 N N . GLY A 1 104 ? 15.352 9.940 -11.041 1.00 90.56 104 GLY A N 1
ATOM 823 C CA . GLY A 1 104 ? 15.104 9.422 -9.697 1.00 90.56 104 GLY A CA 1
ATOM 824 C C . GLY A 1 104 ? 14.987 7.897 -9.681 1.00 90.56 104 GLY A C 1
ATOM 825 O O . GLY A 1 104 ? 15.677 7.243 -8.903 1.00 90.56 104 GLY A O 1
ATOM 826 N N . PHE A 1 105 ? 14.221 7.315 -10.612 1.00 91.38 105 PHE A N 1
ATOM 827 C CA . PHE A 1 105 ? 14.102 5.860 -10.713 1.00 91.38 105 PHE A CA 1
ATOM 828 C C . PHE A 1 105 ? 15.434 5.198 -11.089 1.00 91.38 105 PHE A C 1
ATOM 830 O O . PHE A 1 105 ? 15.790 4.174 -10.521 1.00 91.38 105 PHE A O 1
ATOM 837 N N . GLN A 1 106 ? 16.211 5.789 -12.000 1.00 93.94 106 GLN A N 1
ATOM 838 C CA . GLN A 1 106 ? 17.544 5.295 -12.366 1.00 93.94 106 GLN A CA 1
ATOM 839 C C . GLN A 1 106 ? 18.490 5.282 -11.163 1.00 93.94 106 GLN A C 1
ATOM 841 O O . GLN A 1 106 ? 19.118 4.260 -10.900 1.00 93.94 106 GLN A O 1
ATOM 846 N N . MET A 1 107 ? 18.541 6.361 -10.380 1.00 90.00 107 MET A N 1
ATOM 847 C CA . MET A 1 107 ? 19.322 6.381 -9.139 1.00 90.00 107 MET A CA 1
ATOM 848 C C . MET A 1 107 ? 18.838 5.308 -8.161 1.00 90.00 107 MET A C 1
ATOM 850 O O . MET A 1 107 ? 19.645 4.583 -7.587 1.00 90.00 107 MET A O 1
ATOM 854 N N . HIS A 1 108 ? 17.522 5.140 -8.037 1.00 84.31 108 HIS A N 1
ATOM 855 C CA . HIS A 1 108 ? 16.929 4.120 -7.181 1.00 84.31 108 HIS A CA 1
ATOM 856 C C . HIS A 1 108 ? 17.278 2.691 -7.621 1.00 84.31 108 HIS A C 1
ATOM 858 O O . HIS A 1 108 ? 17.389 1.795 -6.789 1.00 84.31 108 HIS A O 1
ATOM 864 N N . THR A 1 109 ? 17.520 2.456 -8.916 1.00 87.62 109 THR A N 1
ATOM 865 C CA . THR A 1 109 ? 17.933 1.125 -9.381 1.00 87.62 109 THR A CA 1
ATOM 866 C C . THR A 1 109 ? 19.329 0.691 -8.917 1.00 87.62 109 THR A C 1
ATOM 868 O O . THR A 1 109 ? 19.663 -0.484 -9.051 1.00 87.62 109 THR A O 1
ATOM 871 N N . LEU A 1 110 ? 20.122 1.597 -8.341 1.00 85.56 110 LEU A N 1
ATOM 872 C CA . LEU A 1 110 ? 21.407 1.267 -7.719 1.00 85.56 110 LEU A CA 1
ATOM 873 C C . LEU A 1 110 ? 21.254 0.675 -6.311 1.00 85.56 110 LEU A C 1
ATOM 875 O O . LEU A 1 110 ? 22.192 0.063 -5.808 1.00 85.56 110 LEU A O 1
ATOM 879 N N . LEU A 1 111 ? 20.092 0.855 -5.677 1.00 82.50 111 LEU A N 1
ATOM 880 C CA . LEU A 1 111 ? 19.803 0.295 -4.361 1.00 82.50 111 LEU A CA 1
ATOM 881 C C . LEU A 1 111 ? 19.371 -1.175 -4.473 1.00 82.50 111 LEU A C 1
ATOM 883 O O . LEU A 1 111 ? 18.825 -1.576 -5.514 1.00 82.50 111 LEU A O 1
ATOM 887 N N . PRO A 1 112 ? 19.571 -1.976 -3.406 1.00 80.69 112 PRO A N 1
ATOM 888 C CA . PRO A 1 112 ? 18.968 -3.297 -3.296 1.00 80.69 112 PRO A CA 1
ATOM 889 C C . PRO A 1 112 ? 17.477 -3.237 -3.628 1.00 80.69 112 PRO A C 1
ATOM 891 O O . PRO A 1 112 ? 16.745 -2.389 -3.119 1.00 80.69 112 PRO A O 1
ATOM 894 N N . TRP A 1 113 ? 17.036 -4.101 -4.540 1.00 81.12 113 TRP A N 1
ATOM 895 C CA . TRP A 1 113 ? 15.641 -4.113 -4.955 1.00 81.12 113 TRP A CA 1
ATOM 896 C C . TRP A 1 113 ? 14.828 -5.060 -4.084 1.00 81.12 113 TRP A C 1
ATOM 898 O O . TRP A 1 113 ? 15.065 -6.273 -4.062 1.00 81.12 113 TRP A O 1
ATOM 908 N N . HIS A 1 114 ? 13.801 -4.500 -3.455 1.00 80.56 114 HIS A N 1
ATOM 909 C CA . HIS A 1 114 ? 12.776 -5.235 -2.734 1.00 80.56 114 HIS A CA 1
ATOM 910 C C . HIS A 1 114 ? 11.403 -4.824 -3.259 1.00 80.56 114 HIS A C 1
ATOM 912 O O . HIS A 1 114 ? 11.173 -3.643 -3.526 1.00 80.56 114 HIS A O 1
ATOM 918 N N . PRO A 1 115 ? 10.474 -5.772 -3.417 1.00 77.31 115 PRO A N 1
ATOM 919 C CA . PRO A 1 115 ? 9.106 -5.433 -3.741 1.00 77.31 115 PRO A CA 1
ATOM 920 C C . PRO A 1 115 ? 8.448 -4.665 -2.597 1.00 77.31 115 PRO A C 1
ATOM 922 O O . PRO A 1 115 ? 8.588 -5.026 -1.428 1.00 77.31 115 PRO A O 1
ATOM 925 N N . TYR A 1 116 ? 7.661 -3.655 -2.955 1.00 79.44 116 TYR A N 1
ATOM 926 C CA . TYR A 1 116 ? 6.770 -2.979 -2.018 1.00 79.44 116 TYR A CA 1
ATOM 927 C C . TYR A 1 116 ? 5.780 -3.962 -1.390 1.00 79.44 116 TYR A C 1
ATOM 929 O O . TYR A 1 116 ? 5.329 -4.901 -2.049 1.00 79.44 116 TYR A O 1
ATOM 937 N N . GLY A 1 117 ? 5.459 -3.762 -0.114 1.00 80.12 117 GLY A N 1
ATOM 938 C CA . GLY A 1 117 ? 4.640 -4.685 0.674 1.00 80.12 117 GLY A CA 1
ATOM 939 C C . GLY A 1 117 ? 5.432 -5.810 1.350 1.00 80.12 117 GLY A C 1
ATOM 940 O O . GLY A 1 117 ? 4.850 -6.602 2.089 1.00 80.12 117 GLY A O 1
ATOM 941 N N . LEU A 1 118 ? 6.745 -5.917 1.114 1.00 85.69 118 LEU A N 1
ATOM 942 C CA . LEU A 1 118 ? 7.587 -6.870 1.834 1.00 85.69 118 LEU A CA 1
ATOM 943 C C . LEU A 1 118 ? 7.789 -6.392 3.276 1.00 85.69 118 LEU A C 1
ATOM 945 O O . LEU A 1 118 ? 8.216 -5.261 3.495 1.00 85.69 118 LEU A O 1
ATOM 949 N N . VAL A 1 119 ? 7.534 -7.262 4.252 1.00 90.81 119 VAL A N 1
ATOM 950 C CA . VAL A 1 119 ? 7.901 -7.015 5.651 1.00 90.81 119 VAL A CA 1
ATOM 951 C C . VAL A 1 119 ? 9.233 -7.688 5.961 1.00 90.81 119 VAL A C 1
ATOM 953 O O . VAL A 1 119 ? 9.438 -8.858 5.637 1.00 90.81 119 VAL A O 1
ATOM 956 N N . VAL A 1 120 ? 10.165 -6.933 6.535 1.00 93.12 120 VAL A N 1
ATOM 957 C CA . VAL A 1 120 ? 11.563 -7.338 6.723 1.00 93.12 120 VAL A CA 1
ATOM 958 C C . VAL A 1 120 ? 12.059 -7.008 8.127 1.00 93.12 120 VAL A C 1
ATOM 960 O O . VAL A 1 120 ? 11.517 -6.123 8.786 1.00 93.12 120 VAL A O 1
ATOM 963 N N . ARG A 1 121 ? 13.121 -7.682 8.562 1.00 95.81 121 ARG A N 1
ATOM 964 C CA . ARG A 1 121 ? 13.897 -7.343 9.763 1.00 95.81 121 ARG A CA 1
ATOM 965 C C . ARG A 1 121 ? 15.394 -7.493 9.503 1.00 95.81 121 ARG A C 1
ATOM 967 O O . ARG A 1 121 ? 15.798 -8.237 8.602 1.00 95.81 121 ARG A O 1
ATOM 974 N N . GLY A 1 122 ? 16.182 -6.771 10.290 1.00 94.12 122 GLY A N 1
ATOM 975 C CA . GLY A 1 122 ? 17.632 -6.904 10.350 1.00 94.12 122 GLY A CA 1
ATOM 976 C C . GLY A 1 122 ? 18.036 -7.791 11.518 1.00 94.12 122 GLY A C 1
ATOM 977 O O . GLY A 1 122 ? 17.318 -8.726 11.889 1.00 94.12 122 GLY A O 1
ATOM 978 N N . ASP A 1 123 ? 19.189 -7.499 12.101 1.00 93.06 123 ASP A N 1
ATOM 979 C CA . ASP A 1 123 ? 19.687 -8.263 13.247 1.00 93.06 123 ASP A CA 1
ATOM 980 C C . ASP A 1 123 ? 18.878 -7.951 14.521 1.00 93.06 123 ASP A C 1
ATOM 982 O O . ASP A 1 123 ? 18.713 -8.812 15.388 1.00 93.06 123 ASP A O 1
ATOM 986 N N . ASP A 1 124 ? 18.302 -6.746 14.599 1.00 91.00 124 ASP A N 1
ATOM 987 C CA . ASP A 1 124 ? 17.453 -6.303 15.703 1.00 91.00 124 ASP A CA 1
ATOM 988 C C . ASP A 1 124 ? 16.008 -6.845 15.628 1.00 91.00 124 ASP A C 1
ATOM 990 O O . ASP A 1 124 ? 15.624 -7.611 14.740 1.00 91.00 124 ASP A O 1
ATOM 994 N N . ALA A 1 125 ? 15.192 -6.491 16.623 1.00 88.69 125 ALA A N 1
ATOM 995 C CA . ALA A 1 125 ? 13.785 -6.880 16.678 1.00 88.69 125 ALA A CA 1
ATOM 996 C C . ALA A 1 125 ? 12.862 -5.968 15.848 1.00 88.69 125 ALA A C 1
ATOM 998 O O . ALA A 1 125 ? 11.666 -6.251 15.748 1.00 88.69 125 ALA A O 1
ATOM 999 N N . THR A 1 126 ? 13.381 -4.889 15.252 1.00 94.81 126 THR A N 1
ATOM 1000 C CA . THR A 1 126 ? 12.561 -3.901 14.554 1.00 94.81 126 THR A CA 1
ATOM 1001 C C . THR A 1 126 ? 12.074 -4.474 13.228 1.00 94.81 126 THR A C 1
ATOM 1003 O O . THR A 1 126 ? 12.856 -4.893 12.372 1.00 94.81 126 THR A O 1
ATOM 1006 N N . ILE A 1 127 ? 10.757 -4.466 13.029 1.00 96.81 127 ILE A N 1
ATOM 1007 C CA . ILE A 1 127 ? 10.151 -4.870 11.760 1.00 96.81 127 ILE A CA 1
ATOM 1008 C C . ILE A 1 127 ? 9.932 -3.631 10.907 1.00 96.81 127 ILE A C 1
ATOM 1010 O O . ILE A 1 127 ? 9.442 -2.605 11.382 1.00 96.81 127 ILE A O 1
ATOM 1014 N N . TYR A 1 128 ? 10.244 -3.746 9.623 1.00 96.00 128 TYR A N 1
ATOM 1015 C CA . TYR A 1 128 ? 10.027 -2.706 8.634 1.00 96.00 128 TYR A CA 1
ATOM 1016 C C . TYR A 1 128 ? 9.109 -3.191 7.518 1.00 96.00 128 TYR A C 1
ATOM 1018 O O . TYR A 1 128 ? 9.204 -4.331 7.071 1.00 96.00 128 TYR A O 1
ATOM 1026 N N . LEU A 1 129 ? 8.261 -2.298 7.018 1.00 93.25 129 LEU A N 1
ATOM 1027 C CA . LEU A 1 129 ? 7.591 -2.443 5.732 1.00 93.25 129 LEU A CA 1
ATOM 1028 C C . LEU A 1 129 ? 8.440 -1.782 4.646 1.00 93.25 129 LEU A C 1
ATOM 1030 O O . LEU A 1 129 ? 8.798 -0.610 4.778 1.00 93.25 129 LEU A O 1
ATOM 1034 N N . ILE A 1 130 ? 8.718 -2.502 3.563 1.00 90.56 130 ILE A N 1
ATOM 1035 C CA . ILE A 1 130 ? 9.209 -1.904 2.323 1.00 90.56 130 ILE A CA 1
ATOM 1036 C C . ILE A 1 130 ? 8.031 -1.217 1.638 1.00 90.56 130 ILE A C 1
ATOM 1038 O O . ILE A 1 130 ? 7.090 -1.871 1.188 1.00 90.56 130 ILE A O 1
ATOM 1042 N N . ASP A 1 131 ? 8.091 0.104 1.564 1.00 87.12 131 ASP A N 1
ATOM 1043 C CA . ASP A 1 131 ? 7.018 0.964 1.073 1.00 87.12 131 ASP A CA 1
ATOM 1044 C C . ASP A 1 131 ? 7.591 2.091 0.206 1.00 87.12 131 ASP A C 1
ATOM 1046 O O . ASP A 1 131 ? 8.798 2.164 -0.031 1.00 87.12 131 ASP A O 1
ATOM 1050 N N . GLN A 1 132 ? 6.728 2.974 -0.276 1.00 82.94 132 GLN A N 1
ATOM 1051 C CA . GLN A 1 132 ? 7.098 4.194 -0.972 1.00 82.94 132 GLN A CA 1
ATOM 1052 C C . GLN A 1 132 ? 7.053 5.414 -0.046 1.00 82.94 132 GLN A C 1
ATOM 1054 O O . GLN A 1 132 ? 6.162 5.541 0.791 1.00 82.94 132 GLN A O 1
ATOM 1059 N N . ASP A 1 133 ? 8.013 6.324 -0.205 1.00 80.88 133 ASP A N 1
ATOM 1060 C CA . ASP A 1 133 ? 7.947 7.661 0.386 1.00 80.88 133 ASP A CA 1
ATOM 1061 C C . ASP A 1 133 ? 6.995 8.580 -0.411 1.00 80.88 133 ASP A C 1
ATOM 1063 O O . ASP A 1 133 ? 6.464 8.208 -1.460 1.00 80.88 133 ASP A O 1
ATOM 1067 N N . ASP A 1 134 ? 6.809 9.825 0.041 1.00 74.50 134 ASP A N 1
ATOM 1068 C CA . ASP A 1 134 ? 5.957 10.814 -0.648 1.00 74.50 134 ASP A CA 1
ATOM 1069 C C . ASP A 1 134 ? 6.436 11.140 -2.079 1.00 74.50 134 ASP A C 1
ATOM 1071 O O . ASP A 1 134 ? 5.689 11.660 -2.915 1.00 74.50 134 ASP A O 1
ATOM 1075 N N . ARG A 1 135 ? 7.702 10.836 -2.391 1.00 71.56 135 ARG A N 1
ATOM 1076 C CA . ARG A 1 135 ? 8.308 10.988 -3.721 1.00 71.56 135 ARG A CA 1
ATOM 1077 C C . ARG A 1 135 ? 8.197 9.711 -4.557 1.00 71.56 135 ARG A C 1
ATOM 1079 O O . ARG A 1 135 ? 8.689 9.701 -5.684 1.00 71.56 135 ARG A O 1
ATOM 1086 N N . HIS A 1 136 ? 7.483 8.703 -4.055 1.00 71.50 136 HIS A N 1
ATOM 1087 C CA . HIS A 1 136 ? 7.273 7.385 -4.648 1.00 71.50 136 HIS A CA 1
ATOM 1088 C C . HIS A 1 136 ? 8.555 6.540 -4.768 1.00 71.50 136 HIS A C 1
ATOM 1090 O O . HIS A 1 136 ? 8.634 5.634 -5.600 1.00 71.50 136 HIS A O 1
ATOM 1096 N N . TRP A 1 137 ? 9.572 6.815 -3.946 1.00 77.75 137 TRP A N 1
ATOM 1097 C CA . TRP A 1 137 ? 10.809 6.032 -3.887 1.00 77.75 137 TRP A CA 1
ATOM 1098 C C . TRP A 1 137 ? 10.770 5.002 -2.775 1.00 77.75 137 TRP A C 1
ATOM 1100 O O . TRP A 1 137 ? 10.132 5.227 -1.751 1.00 77.75 137 TRP A O 1
ATOM 1110 N N . ALA A 1 138 ? 11.453 3.865 -2.962 1.00 82.94 138 ALA A N 1
ATOM 1111 C CA . ALA A 1 138 ? 11.430 2.846 -1.922 1.00 82.94 138 ALA A CA 1
ATOM 1112 C C . ALA A 1 138 ? 12.114 3.305 -0.642 1.00 82.94 138 ALA A C 1
ATOM 1114 O O . ALA A 1 138 ? 13.206 3.876 -0.663 1.00 82.94 138 ALA A O 1
ATOM 1115 N N . CYS A 1 139 ? 11.451 2.999 0.463 1.00 90.56 139 CYS A N 1
ATOM 1116 C CA . CYS A 1 139 ? 11.910 3.236 1.809 1.00 90.56 139 CYS A CA 1
ATOM 1117 C C . CYS A 1 139 ? 11.494 2.072 2.718 1.00 90.56 139 CYS A C 1
ATOM 1119 O O . CYS A 1 139 ? 10.576 1.310 2.407 1.00 90.56 139 CYS A O 1
ATOM 1121 N N . LYS A 1 140 ? 12.172 1.941 3.856 1.00 94.50 140 LYS A N 1
ATOM 1122 C CA . LYS A 1 140 ? 11.780 1.061 4.954 1.00 94.50 140 LYS A CA 1
ATOM 1123 C C . LYS A 1 140 ? 11.056 1.894 6.010 1.00 94.50 140 LYS A C 1
ATOM 1125 O O . LYS A 1 140 ? 11.588 2.895 6.490 1.00 94.50 140 LYS A O 1
ATOM 1130 N N . ARG A 1 141 ? 9.838 1.503 6.374 1.00 95.44 141 ARG A N 1
ATOM 1131 C CA . ARG A 1 141 ? 9.024 2.170 7.400 1.00 95.44 141 ARG A CA 1
ATOM 1132 C C . ARG A 1 141 ? 8.890 1.249 8.599 1.00 95.44 141 ARG A C 1
ATOM 1134 O O . ARG A 1 141 ? 8.386 0.140 8.458 1.00 95.44 141 ARG A O 1
ATOM 1141 N N . ALA A 1 142 ? 9.362 1.688 9.759 1.00 96.38 142 ALA A N 1
ATOM 1142 C CA . ALA A 1 142 ? 9.326 0.867 10.964 1.00 96.38 142 ALA A CA 1
ATOM 1143 C C . ALA A 1 142 ? 7.886 0.656 11.447 1.00 96.38 142 ALA A C 1
ATOM 1145 O O . ALA A 1 142 ? 7.089 1.596 11.439 1.00 96.38 142 ALA A O 1
ATOM 1146 N N . PHE A 1 143 ? 7.581 -0.548 11.919 1.00 94.94 143 PHE A N 1
ATOM 1147 C CA . PHE A 1 143 ? 6.469 -0.791 12.827 1.00 94.94 143 PHE A CA 1
ATOM 1148 C C . PHE A 1 143 ? 6.955 -0.482 14.247 1.00 94.94 143 PHE A C 1
ATOM 1150 O O . PHE A 1 143 ? 7.835 -1.189 14.736 1.00 94.94 143 PHE A O 1
ATOM 1157 N N . PRO A 1 144 ? 6.423 0.550 14.925 1.00 91.88 144 PRO A N 1
ATOM 1158 C CA . PRO A 1 144 ? 6.902 0.923 16.257 1.00 91.88 144 PRO A CA 1
ATOM 1159 C C . PRO A 1 144 ? 6.616 -0.120 17.344 1.00 91.88 144 PRO A C 1
ATOM 1161 O O . PRO A 1 144 ? 7.165 -0.019 18.434 1.00 91.88 144 PRO A O 1
ATOM 1164 N N . SER A 1 145 ? 5.719 -1.073 17.075 1.00 90.00 145 SER A N 1
ATOM 1165 C CA . SER A 1 145 ? 5.292 -2.106 18.020 1.00 90.00 145 SER A CA 1
ATOM 1166 C C . SER A 1 145 ? 4.737 -3.339 17.295 1.00 90.00 145 SER A C 1
ATOM 1168 O O . SER A 1 145 ? 4.358 -3.258 16.116 1.00 90.00 145 SER A O 1
ATOM 1170 N N . ALA A 1 146 ? 4.641 -4.464 18.011 1.00 89.31 146 ALA A N 1
ATOM 1171 C CA . ALA A 1 146 ? 3.975 -5.674 17.527 1.00 89.31 146 ALA A CA 1
ATOM 1172 C C . ALA A 1 146 ? 2.503 -5.411 17.191 1.00 89.31 146 ALA A C 1
ATOM 1174 O O . ALA A 1 146 ? 1.993 -5.892 16.182 1.00 89.31 146 ALA A O 1
ATOM 1175 N N . GLU A 1 147 ? 1.825 -4.598 17.996 1.00 89.38 147 GLU A N 1
ATOM 1176 C CA . GLU A 1 147 ? 0.415 -4.270 17.821 1.00 89.38 147 GLU A CA 1
ATOM 1177 C C . GLU A 1 147 ? 0.213 -3.420 16.566 1.00 89.38 147 GLU A C 1
ATOM 1179 O O . GLU A 1 147 ? -0.745 -3.640 15.823 1.00 89.38 147 GLU A O 1
ATOM 1184 N N . THR A 1 148 ? 1.141 -2.501 16.261 1.00 91.75 148 THR A N 1
ATOM 1185 C CA . THR A 1 148 ? 1.125 -1.812 14.966 1.00 91.75 148 THR A CA 1
ATOM 1186 C C . THR A 1 148 ? 1.269 -2.829 13.839 1.00 91.75 148 THR A C 1
ATOM 1188 O O . THR A 1 148 ? 0.427 -2.829 12.949 1.00 91.75 148 THR A O 1
ATOM 1191 N N . PHE A 1 149 ? 2.256 -3.728 13.879 1.00 90.38 149 PHE A N 1
ATOM 1192 C CA . PHE A 1 149 ? 2.445 -4.764 12.853 1.00 90.38 149 PHE A CA 1
ATOM 1193 C C . PHE A 1 149 ? 1.186 -5.612 12.615 1.00 90.38 149 PHE A C 1
ATOM 1195 O O . PHE A 1 149 ? 0.714 -5.717 11.479 1.00 90.38 149 PHE A O 1
ATOM 1202 N N . LEU A 1 150 ? 0.586 -6.129 13.688 1.00 86.06 150 LEU A N 1
ATOM 1203 C CA . LEU A 1 150 ? -0.622 -6.951 13.630 1.00 86.06 150 LEU A CA 1
ATOM 1204 C C . LEU A 1 150 ? -1.841 -6.170 13.122 1.00 86.06 150 LEU A C 1
ATOM 1206 O O . LEU A 1 150 ? -2.644 -6.718 12.369 1.00 86.06 150 LEU A O 1
ATOM 1210 N N . SER A 1 151 ? -1.956 -4.876 13.446 1.00 87.38 151 SER A N 1
ATOM 1211 C CA . SER A 1 151 ? -3.057 -4.032 12.951 1.00 87.38 151 SER A CA 1
ATOM 1212 C C . SER A 1 151 ? -3.093 -3.902 11.422 1.00 87.38 151 SER A C 1
ATOM 1214 O O . SER A 1 151 ? -4.149 -3.657 10.838 1.00 87.38 151 SER A O 1
ATOM 1216 N N . HIS A 1 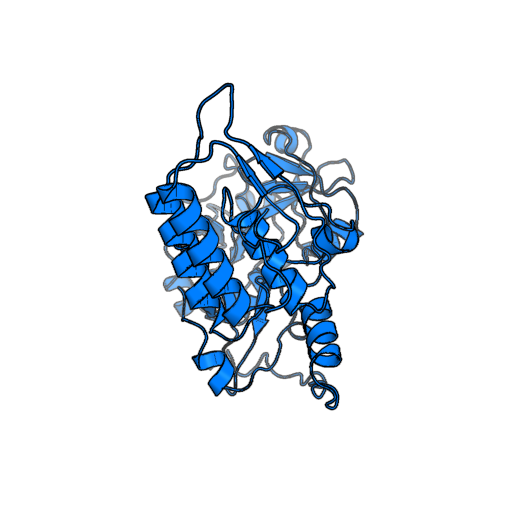152 ? -1.955 -4.105 10.747 1.00 85.75 152 HIS A N 1
ATOM 1217 C CA . HIS A 1 152 ? -1.869 -4.099 9.284 1.00 85.75 152 HIS A CA 1
ATOM 1218 C C . HIS A 1 152 ? -2.210 -5.456 8.646 1.00 85.75 152 HIS A C 1
ATOM 1220 O O . HIS A 1 152 ? -2.290 -5.534 7.423 1.00 85.75 152 HIS A O 1
ATOM 1226 N N . GLY A 1 153 ? -2.483 -6.497 9.441 1.00 79.50 153 GLY A N 1
ATOM 1227 C CA . GLY A 1 153 ? -2.878 -7.827 8.958 1.00 79.50 153 GLY A CA 1
ATOM 1228 C C . GLY A 1 153 ? -1.713 -8.717 8.515 1.00 79.50 153 GLY A C 1
ATOM 1229 O O . GLY A 1 153 ? -1.942 -9.784 7.945 1.00 79.50 153 GLY A O 1
ATOM 1230 N N . TYR A 1 154 ? -0.471 -8.296 8.770 1.00 82.75 154 TYR A N 1
ATOM 1231 C CA . TYR A 1 154 ? 0.700 -9.132 8.529 1.00 82.75 154 TYR A CA 1
ATOM 1232 C C . TYR A 1 154 ? 0.807 -10.249 9.569 1.00 82.75 154 TYR A C 1
ATOM 1234 O O . TYR A 1 154 ? 0.418 -10.105 10.728 1.00 82.75 154 TYR A O 1
ATOM 1242 N N . GLN A 1 155 ? 1.382 -11.368 9.143 1.00 82.94 155 GLN A N 1
ATOM 1243 C CA . GLN A 1 155 ? 1.680 -12.517 9.989 1.00 82.94 155 GLN A CA 1
ATOM 1244 C C . GLN A 1 155 ? 3.188 -12.630 10.203 1.00 82.94 155 GLN A C 1
ATOM 1246 O O . GLN A 1 155 ? 3.972 -12.379 9.287 1.00 82.94 155 GLN A O 1
ATOM 1251 N N . TRP A 1 156 ? 3.613 -13.071 11.387 1.00 87.25 156 TRP A N 1
ATOM 1252 C CA . TRP A 1 156 ? 5.035 -13.184 11.735 1.00 87.25 156 TRP A CA 1
ATOM 1253 C C . TRP A 1 156 ? 5.833 -14.055 10.751 1.00 87.25 156 TRP A C 1
ATOM 1255 O O . TRP A 1 156 ? 6.989 -13.762 10.463 1.00 87.25 156 TRP A O 1
ATOM 1265 N N . GLN A 1 157 ? 5.207 -15.077 10.157 1.00 85.56 157 GLN A N 1
ATOM 1266 C CA . GLN A 1 157 ? 5.837 -15.954 9.161 1.00 85.56 157 GLN A CA 1
ATOM 1267 C C . GLN A 1 157 ? 6.165 -15.245 7.833 1.00 85.56 157 GLN A C 1
ATOM 1269 O O . GLN A 1 157 ? 6.907 -15.791 7.014 1.00 85.56 157 GLN A O 1
ATOM 1274 N N . GLN A 1 158 ? 5.602 -14.057 7.594 1.00 84.19 158 GLN A N 1
ATOM 1275 C CA . GLN A 1 158 ? 5.856 -13.249 6.399 1.00 84.19 158 GLN A CA 1
ATOM 1276 C C . GLN A 1 158 ? 7.093 -12.356 6.546 1.00 84.19 158 GLN A C 1
ATOM 1278 O O . GLN A 1 158 ? 7.543 -11.794 5.549 1.00 84.19 158 GLN A O 1
ATOM 1283 N N . VAL A 1 159 ? 7.643 -12.213 7.757 1.00 90.31 159 VAL A N 1
ATOM 1284 C CA . VAL A 1 159 ? 8.804 -11.355 8.012 1.00 90.31 159 VAL A CA 1
ATOM 1285 C C . VAL A 1 159 ? 10.059 -11.995 7.415 1.00 90.31 159 VAL A C 1
ATOM 1287 O O . VAL A 1 159 ? 10.473 -13.086 7.808 1.00 90.31 159 VAL A O 1
ATOM 1290 N N . ALA A 1 160 ? 10.673 -11.317 6.445 1.00 89.25 160 ALA A N 1
ATOM 1291 C CA . ALA A 1 160 ? 11.921 -11.751 5.827 1.00 89.25 160 ALA A CA 1
ATOM 1292 C C . ALA A 1 160 ? 13.143 -11.233 6.600 1.00 89.25 160 ALA A C 1
ATOM 1294 O O . ALA A 1 160 ? 13.229 -10.050 6.923 1.00 89.25 160 ALA A O 1
ATOM 1295 N N . GLN A 1 161 ? 14.129 -12.097 6.830 1.00 90.56 161 GLN A N 1
ATOM 1296 C CA . GLN A 1 161 ? 15.436 -11.687 7.338 1.00 90.56 161 GLN A CA 1
ATOM 1297 C C . GLN A 1 161 ? 16.282 -11.123 6.188 1.00 90.56 161 GLN A C 1
ATOM 1299 O O . GLN A 1 161 ? 16.489 -11.805 5.180 1.00 90.56 161 GLN A O 1
ATOM 1304 N N . LEU A 1 162 ? 16.783 -9.898 6.344 1.00 90.69 162 LEU A N 1
ATOM 1305 C CA . LEU A 1 162 ? 17.803 -9.316 5.469 1.00 90.69 162 LEU A CA 1
ATOM 1306 C C . LEU A 1 162 ? 19.147 -9.246 6.199 1.00 90.69 162 LEU A C 1
ATOM 1308 O O . LEU A 1 162 ? 19.196 -9.237 7.429 1.00 90.69 162 LEU A O 1
ATOM 1312 N N . ALA A 1 163 ? 20.239 -9.181 5.436 1.00 91.81 163 ALA A N 1
ATOM 1313 C CA . ALA A 1 163 ? 21.530 -8.801 6.000 1.00 91.81 163 ALA A CA 1
ATOM 1314 C C . ALA A 1 163 ? 21.464 -7.336 6.458 1.00 91.81 163 ALA A C 1
ATOM 1316 O O . ALA A 1 163 ? 20.913 -6.499 5.740 1.00 91.81 163 ALA A O 1
ATOM 1317 N N . GLN A 1 164 ? 22.057 -7.005 7.607 1.00 93.44 164 GLN A N 1
ATOM 1318 C CA . GLN A 1 164 ? 21.965 -5.653 8.168 1.00 93.44 164 GLN A CA 1
ATOM 1319 C C . GLN A 1 164 ? 22.456 -4.569 7.194 1.00 93.44 164 GLN A C 1
ATOM 1321 O O . GLN A 1 164 ? 21.756 -3.589 6.960 1.00 93.44 164 GLN A O 1
ATOM 1326 N N . ALA A 1 165 ? 23.587 -4.800 6.516 1.00 92.50 165 ALA A N 1
ATOM 1327 C CA . ALA A 1 165 ? 24.113 -3.877 5.505 1.00 92.50 165 ALA A CA 1
ATOM 1328 C C . ALA A 1 165 ? 23.153 -3.660 4.316 1.00 92.50 165 ALA A C 1
ATOM 1330 O O . ALA A 1 165 ? 23.109 -2.575 3.740 1.00 92.50 165 ALA A O 1
ATOM 1331 N N . GLU A 1 166 ? 22.372 -4.681 3.949 1.00 91.06 166 GLU A N 1
ATOM 1332 C CA . GLU A 1 166 ? 21.349 -4.557 2.910 1.00 91.06 166 GLU A CA 1
ATOM 1333 C C . GLU A 1 166 ? 20.168 -3.719 3.406 1.00 91.06 166 GLU A C 1
ATOM 1335 O O . GLU A 1 166 ? 19.700 -2.835 2.690 1.00 91.06 166 GLU A O 1
ATOM 1340 N N . LEU A 1 167 ? 19.709 -3.966 4.635 1.00 92.75 167 LEU A N 1
ATOM 1341 C CA . LEU A 1 167 ? 18.633 -3.198 5.251 1.00 92.75 167 LEU A CA 1
ATOM 1342 C C . LEU A 1 167 ? 19.025 -1.723 5.420 1.00 92.75 167 LEU A C 1
ATOM 1344 O O . LEU A 1 167 ? 18.195 -0.843 5.200 1.00 92.75 167 LEU A O 1
ATOM 1348 N N . ASP A 1 168 ? 20.268 -1.430 5.796 1.00 93.12 168 ASP A N 1
ATOM 1349 C CA . ASP A 1 168 ? 20.786 -0.069 6.003 1.00 93.12 168 ASP A CA 1
ATOM 1350 C C . ASP A 1 168 ? 20.944 0.733 4.710 1.00 93.12 168 ASP A C 1
ATOM 1352 O O . ASP A 1 168 ? 20.857 1.960 4.734 1.00 93.12 168 ASP A O 1
ATOM 1356 N N . ALA A 1 169 ? 21.089 0.055 3.570 1.00 91.44 169 ALA A N 1
ATOM 1357 C CA . ALA A 1 169 ? 21.096 0.701 2.262 1.00 91.44 169 ALA A CA 1
ATOM 1358 C C . ALA A 1 169 ? 19.705 1.212 1.831 1.00 91.44 169 ALA A C 1
ATOM 1360 O O . ALA A 1 169 ? 19.613 2.032 0.915 1.00 91.44 169 ALA A O 1
ATOM 1361 N N . ILE A 1 170 ? 18.622 0.742 2.462 1.00 90.31 170 ILE A N 1
ATOM 1362 C CA . ILE A 1 170 ? 17.254 1.178 2.157 1.00 90.31 170 ILE A CA 1
ATOM 1363 C C . ILE A 1 170 ? 16.953 2.472 2.935 1.00 90.31 170 ILE A C 1
ATOM 1365 O O . ILE A 1 170 ? 17.043 2.467 4.167 1.00 90.31 170 ILE A O 1
ATOM 1369 N N . PRO A 1 171 ? 16.542 3.568 2.263 1.00 91.69 171 PRO A N 1
ATOM 1370 C CA . PRO A 1 171 ? 16.184 4.818 2.929 1.00 91.69 171 PRO A CA 1
ATOM 1371 C C . PRO A 1 171 ? 15.117 4.622 4.010 1.00 91.69 171 PRO A C 1
ATOM 1373 O O . PRO A 1 171 ? 14.139 3.910 3.797 1.00 91.69 171 PRO A O 1
ATOM 1376 N N . THR A 1 172 ? 15.262 5.277 5.160 1.00 93.25 172 THR A N 1
ATOM 1377 C CA . THR A 1 172 ? 14.268 5.206 6.242 1.00 93.25 172 THR A CA 1
ATOM 1378 C C . THR A 1 172 ? 13.132 6.196 5.991 1.00 93.25 172 THR A C 1
ATOM 1380 O O . THR A 1 172 ? 13.368 7.396 5.861 1.00 93.25 172 THR A O 1
ATOM 1383 N N . GLY A 1 173 ? 11.899 5.693 5.935 1.00 92.50 173 GLY A N 1
ATOM 1384 C CA . GLY A 1 173 ? 10.681 6.498 5.839 1.00 92.50 173 GLY A CA 1
ATOM 1385 C C . GLY A 1 173 ? 10.026 6.740 7.200 1.00 92.50 173 GLY A C 1
ATOM 1386 O O . GLY A 1 173 ? 10.453 6.210 8.228 1.00 92.50 173 GLY A O 1
ATOM 1387 N N . THR A 1 174 ? 8.943 7.519 7.204 1.00 92.06 174 THR A N 1
ATOM 1388 C CA . THR A 1 174 ? 8.135 7.758 8.408 1.00 92.06 174 THR A CA 1
ATOM 1389 C C . THR A 1 174 ? 7.603 6.435 8.969 1.00 92.06 174 THR A C 1
ATOM 1391 O O . THR A 1 174 ? 7.000 5.667 8.205 1.00 92.06 174 THR A O 1
ATOM 1394 N N . PRO A 1 175 ? 7.768 6.162 10.278 1.00 93.38 175 PRO A N 1
ATOM 1395 C CA . PRO A 1 175 ? 7.207 4.971 10.901 1.00 93.38 175 PRO A CA 1
ATOM 1396 C C . PRO A 1 175 ? 5.704 4.821 10.642 1.00 93.38 175 PRO A C 1
ATOM 1398 O O . PRO A 1 175 ? 4.975 5.801 10.456 1.00 93.38 175 PRO A O 1
ATOM 1401 N N . LEU A 1 176 ? 5.239 3.578 10.597 1.00 92.12 176 LEU A N 1
ATOM 1402 C CA . LEU A 1 176 ? 3.826 3.264 10.439 1.00 92.12 176 LEU A CA 1
ATOM 1403 C C . LEU A 1 176 ? 3.057 3.590 11.719 1.00 92.12 176 LEU A C 1
ATOM 1405 O O . LEU A 1 176 ? 3.552 3.420 12.831 1.00 92.12 176 LEU A O 1
ATOM 1409 N N . THR A 1 177 ? 1.815 4.028 11.549 1.00 92.44 177 THR A N 1
ATOM 1410 C CA . THR A 1 177 ? 0.821 4.110 12.620 1.00 92.44 177 THR A CA 1
ATOM 1411 C C . THR A 1 177 ? -0.096 2.893 12.563 1.00 92.44 177 THR A C 1
ATOM 1413 O O . THR A 1 177 ? -0.054 2.120 11.601 1.00 92.44 177 THR A O 1
ATOM 1416 N N . PHE A 1 178 ? -0.941 2.708 13.579 1.00 92.75 178 PHE A N 1
ATOM 1417 C CA . PHE A 1 178 ? -2.016 1.720 13.509 1.00 92.75 178 PHE A CA 1
ATOM 1418 C C . PHE A 1 178 ? -2.878 1.948 12.267 1.00 92.75 178 PHE A C 1
ATOM 1420 O O . PHE A 1 178 ? -3.186 3.090 11.908 1.00 92.75 178 PHE A O 1
ATOM 1427 N N . ARG A 1 179 ? -3.290 0.854 11.623 1.00 91.38 179 ARG A N 1
ATOM 1428 C CA . ARG A 1 179 ? -4.198 0.912 10.477 1.00 91.38 179 ARG A CA 1
ATOM 1429 C C . ARG A 1 179 ? -5.522 1.575 10.884 1.00 91.38 179 ARG A C 1
ATOM 1431 O O . ARG A 1 179 ? -6.002 1.387 12.003 1.00 91.38 179 ARG A O 1
ATOM 1438 N N . SER A 1 180 ? -6.141 2.325 9.972 1.00 92.25 180 SER A N 1
ATOM 1439 C CA . SER A 1 180 ? -7.513 2.811 10.191 1.00 92.25 180 SER A CA 1
ATOM 1440 C C . SER A 1 180 ? -8.480 1.636 10.393 1.00 92.25 180 SER A C 1
ATOM 1442 O O . SER A 1 180 ? -8.259 0.554 9.849 1.00 92.25 180 SER A O 1
ATOM 1444 N N . ALA A 1 181 ? -9.520 1.855 11.198 1.00 93.12 181 ALA A N 1
ATOM 1445 C CA . ALA A 1 181 ? -10.447 0.853 11.729 1.00 93.12 181 ALA A CA 1
ATOM 1446 C C . ALA A 1 181 ? -9.888 -0.091 12.815 1.00 93.12 181 ALA A C 1
ATOM 1448 O O . ALA A 1 181 ? -10.612 -0.961 13.290 1.00 93.12 181 ALA A O 1
ATOM 1449 N N . THR A 1 182 ? -8.642 0.090 13.269 1.00 93.88 182 THR A N 1
ATOM 1450 C CA . THR A 1 182 ? -8.127 -0.668 14.425 1.00 93.88 182 THR A CA 1
ATOM 1451 C C . THR A 1 182 ? -8.812 -0.209 15.709 1.00 93.88 182 THR A C 1
ATOM 1453 O O . THR A 1 182 ? -8.836 0.989 15.998 1.00 93.88 182 THR A O 1
ATOM 1456 N N . LEU A 1 183 ? -9.337 -1.153 16.490 1.00 94.88 183 LEU A N 1
ATOM 1457 C CA . LEU A 1 183 ? -9.944 -0.898 17.793 1.00 94.88 183 LEU A CA 1
ATOM 1458 C C . LEU A 1 183 ? -8.892 -1.021 18.896 1.00 94.88 183 LEU A C 1
ATOM 1460 O O . LEU A 1 183 ? -8.170 -2.014 18.949 1.00 94.88 183 LEU A O 1
ATOM 1464 N N . LEU A 1 184 ? -8.813 -0.022 19.772 1.00 95.00 184 LEU A N 1
ATOM 1465 C CA . LEU A 1 184 ? -7.806 0.077 20.830 1.00 95.00 184 LEU A CA 1
ATOM 1466 C C . LEU A 1 184 ? -8.466 0.356 22.184 1.00 95.00 184 LEU A C 1
ATOM 1468 O O . LEU A 1 184 ? -9.452 1.091 22.250 1.00 95.00 184 LEU A O 1
ATOM 1472 N N . ARG A 1 185 ? -7.878 -0.135 23.275 1.00 94.88 185 ARG A N 1
ATOM 1473 C CA . ARG A 1 185 ? -8.208 0.282 24.648 1.00 94.88 185 ARG A CA 1
ATOM 1474 C C . ARG A 1 185 ? -6.961 0.374 25.517 1.00 94.88 185 ARG A C 1
ATOM 1476 O O . ARG A 1 185 ? -5.989 -0.331 25.269 1.00 94.88 185 ARG A O 1
ATOM 1483 N N . GLY A 1 186 ? -7.021 1.223 26.538 1.00 91.06 186 GLY A N 1
ATOM 1484 C CA . GLY A 1 186 ? -6.064 1.233 27.646 1.00 91.06 186 GLY A CA 1
ATOM 1485 C C . GLY A 1 186 ? -6.653 0.579 28.895 1.00 91.06 186 GLY A C 1
ATOM 1486 O O . GLY A 1 186 ? -7.652 -0.151 28.828 1.00 91.06 186 GLY A O 1
ATOM 1487 N N . ASN A 1 187 ? -6.082 0.912 30.051 1.00 87.00 187 ASN A N 1
ATOM 1488 C CA . ASN A 1 187 ? -6.587 0.455 31.348 1.00 87.00 187 ASN A CA 1
ATOM 1489 C C . ASN A 1 187 ? -7.847 1.213 31.792 1.00 87.00 187 ASN A C 1
ATOM 1491 O O . ASN A 1 187 ? -8.672 0.664 32.520 1.00 87.00 187 ASN A O 1
ATOM 1495 N N . ASP A 1 188 ? -8.031 2.450 31.317 1.00 80.00 188 ASP A N 1
ATOM 1496 C CA . ASP A 1 188 ? -9.154 3.342 31.659 1.00 80.00 188 ASP A CA 1
ATOM 1497 C C . ASP A 1 188 ? -10.519 2.912 31.080 1.00 80.00 188 ASP A C 1
ATOM 1499 O O . ASP A 1 188 ? -11.504 3.640 31.192 1.00 80.00 188 ASP A O 1
ATOM 1503 N N . GLN A 1 189 ? -10.574 1.730 30.455 1.00 79.06 189 GLN A N 1
ATOM 1504 C CA . GLN A 1 189 ? -11.730 1.124 29.787 1.00 79.06 189 GLN A CA 1
ATOM 1505 C C . GLN A 1 189 ? -12.346 1.943 28.642 1.00 79.06 189 GLN A C 1
ATOM 1507 O O . GLN A 1 189 ? -13.304 1.481 28.017 1.00 79.06 189 GLN A O 1
ATOM 1512 N N . THR A 1 190 ? -11.784 3.103 28.293 1.00 93.00 190 THR A N 1
ATOM 1513 C CA . THR A 1 190 ? -12.232 3.845 27.116 1.00 93.00 190 THR A CA 1
ATOM 1514 C C . THR A 1 190 ? -11.796 3.084 25.874 1.00 93.00 190 THR A C 1
ATOM 1516 O O . THR A 1 190 ? -10.628 2.724 25.714 1.00 93.00 190 THR A O 1
ATOM 1519 N N . THR A 1 191 ? -12.750 2.827 24.984 1.00 97.06 191 THR A N 1
ATOM 1520 C CA . THR A 1 191 ? -12.480 2.176 23.701 1.00 97.06 191 THR A CA 1
ATOM 1521 C C . THR A 1 191 ? -12.357 3.231 22.620 1.00 97.06 191 THR A C 1
ATOM 1523 O O . THR A 1 191 ? -13.108 4.211 22.589 1.00 97.06 191 THR A O 1
ATOM 1526 N N . TYR A 1 192 ? -11.398 3.026 21.730 1.00 97.00 192 TYR A N 1
ATOM 1527 C CA . TYR A 1 192 ? -11.065 3.931 20.650 1.00 97.00 192 TYR A CA 1
ATOM 1528 C C . TYR A 1 192 ? -11.078 3.187 19.320 1.00 97.00 192 TYR A C 1
ATOM 1530 O O . TYR A 1 192 ? -10.784 1.995 19.264 1.00 97.00 192 TYR A O 1
ATOM 1538 N N . ILE A 1 193 ? -11.343 3.916 18.242 1.00 96.88 193 ILE A N 1
ATOM 1539 C CA . ILE A 1 193 ? -11.090 3.462 16.876 1.00 96.88 193 ILE A CA 1
ATOM 1540 C C . ILE A 1 193 ? -10.055 4.360 16.208 1.00 96.88 193 ILE A C 1
ATOM 1542 O O . ILE A 1 193 ? -10.054 5.579 16.398 1.00 96.88 193 ILE A O 1
ATOM 1546 N N . MET A 1 194 ? -9.159 3.759 15.435 1.00 96.75 194 MET A N 1
ATOM 1547 C CA . MET A 1 194 ? -8.170 4.483 14.649 1.00 96.75 194 MET A CA 1
ATOM 1548 C C . MET A 1 194 ? -8.778 5.016 13.355 1.00 96.75 194 MET A C 1
ATOM 1550 O O . MET A 1 194 ? -9.384 4.270 12.590 1.00 96.75 194 MET A O 1
ATOM 1554 N N . GLU A 1 195 ? -8.562 6.296 13.075 1.00 95.44 195 GLU A N 1
ATOM 1555 C CA . GLU A 1 195 ? -8.947 6.939 11.820 1.00 95.44 195 GLU A CA 1
ATOM 1556 C C . GLU A 1 195 ? -7.962 8.068 11.506 1.00 95.44 195 GLU A C 1
ATOM 1558 O O . GLU A 1 195 ? -7.682 8.910 12.361 1.00 95.44 195 GLU A O 1
ATOM 1563 N N . GLU A 1 196 ? -7.386 8.057 10.298 1.00 90.75 196 GLU A N 1
ATOM 1564 C CA . GLU A 1 196 ? -6.436 9.082 9.824 1.00 90.75 196 GLU A CA 1
ATOM 1565 C C . GLU A 1 196 ? -5.271 9.352 10.805 1.00 90.75 196 GLU A C 1
ATOM 1567 O O . GLU A 1 196 ? -4.846 10.486 11.029 1.00 90.75 196 GLU A O 1
ATOM 1572 N N . GLY A 1 197 ? -4.755 8.291 11.436 1.00 91.75 197 GLY A N 1
ATOM 1573 C CA . GLY A 1 197 ? -3.647 8.375 12.396 1.00 91.75 197 GLY A CA 1
ATOM 1574 C C . GLY A 1 197 ? -4.027 8.920 13.778 1.00 91.75 197 GLY A C 1
ATOM 1575 O O . GLY A 1 197 ? -3.142 9.124 14.609 1.00 91.75 197 GLY A O 1
ATOM 1576 N N . ARG A 1 198 ? -5.319 9.131 14.053 1.00 95.44 198 ARG A N 1
ATOM 1577 C CA . ARG A 1 198 ? -5.840 9.559 15.357 1.00 95.44 198 ARG A CA 1
ATOM 1578 C C . ARG A 1 198 ? -6.672 8.461 16.005 1.00 95.44 198 ARG A C 1
ATOM 1580 O O . ARG A 1 198 ? -7.363 7.719 15.312 1.00 95.44 198 ARG A O 1
ATOM 1587 N N . LYS A 1 199 ? -6.673 8.411 17.337 1.00 96.62 199 LYS A N 1
ATOM 1588 C CA . LYS A 1 199 ? -7.604 7.580 18.113 1.00 96.62 199 LYS A CA 1
ATOM 1589 C C . LYS A 1 199 ? -8.879 8.374 18.406 1.00 96.62 199 LYS A C 1
ATOM 1591 O O . LYS A 1 199 ? -8.821 9.455 18.993 1.00 96.62 199 LYS A O 1
ATOM 1596 N N . ARG A 1 200 ? -10.041 7.876 18.000 1.00 97.56 200 ARG A N 1
ATOM 1597 C CA . ARG A 1 200 ? -11.348 8.489 18.275 1.00 97.56 200 ARG A CA 1
ATOM 1598 C C . ARG A 1 200 ? -12.053 7.710 19.388 1.00 97.56 200 ARG A C 1
ATOM 1600 O O . ARG A 1 200 ? -12.277 6.518 19.193 1.00 97.56 200 ARG A O 1
ATOM 1607 N N . PRO A 1 201 ? -12.386 8.323 20.537 1.00 97.69 201 PRO A N 1
ATOM 1608 C CA . PRO A 1 201 ? -13.065 7.615 21.622 1.00 97.69 201 PRO A CA 1
ATOM 1609 C C . PRO A 1 201 ? -14.536 7.372 21.277 1.00 97.69 201 PRO A C 1
ATOM 1611 O O . PRO A 1 201 ? -15.212 8.280 20.795 1.00 97.69 201 PRO A O 1
ATOM 1614 N N . PHE A 1 202 ? -15.062 6.184 21.562 1.00 97.94 202 PHE A N 1
ATOM 1615 C CA . PHE A 1 202 ? -16.511 5.970 21.544 1.00 97.94 202 PHE A CA 1
ATOM 1616 C C . PHE A 1 202 ? -17.152 6.715 22.715 1.00 97.94 202 PHE A C 1
ATOM 1618 O O . PHE A 1 202 ? -16.650 6.644 23.835 1.00 97.94 202 PHE A O 1
ATOM 1625 N N . VAL A 1 203 ? -18.261 7.426 22.476 1.00 96.75 203 VAL A N 1
ATOM 1626 C CA . VAL A 1 203 ? -18.941 8.158 23.562 1.00 96.75 203 VAL A CA 1
ATOM 1627 C C . VAL A 1 203 ? -19.462 7.222 24.654 1.00 96.75 203 VAL A C 1
ATOM 1629 O O . VAL A 1 203 ? -19.468 7.602 25.820 1.00 96.75 203 VAL A O 1
ATOM 1632 N N . THR A 1 204 ? -19.882 6.006 24.288 1.00 95.81 204 THR A N 1
ATOM 1633 C CA . THR A 1 204 ? -20.323 4.954 25.213 1.00 95.81 204 THR A CA 1
ATOM 1634 C C . THR A 1 204 ? -20.090 3.564 24.611 1.00 95.81 204 THR A C 1
ATOM 1636 O O . THR A 1 204 ? -19.992 3.413 23.390 1.00 95.81 204 THR A O 1
ATOM 1639 N N . ALA A 1 205 ? -20.086 2.534 25.462 1.00 95.12 205 ALA A N 1
ATOM 1640 C CA . ALA A 1 205 ? -20.134 1.126 25.050 1.00 95.12 205 ALA A CA 1
ATOM 1641 C C . ALA A 1 205 ? -21.340 0.821 24.139 1.00 95.12 205 ALA A C 1
ATOM 1643 O O . ALA A 1 205 ? -21.202 0.122 23.142 1.00 95.12 205 ALA A O 1
ATOM 1644 N N . ALA A 1 206 ? -22.499 1.431 24.412 1.00 95.75 206 ALA A N 1
ATOM 1645 C CA . ALA A 1 206 ? -23.686 1.262 23.577 1.00 95.75 206 ALA A CA 1
ATOM 1646 C C . ALA A 1 206 ? -23.480 1.782 22.144 1.00 95.75 206 ALA A C 1
ATOM 1648 O O . ALA A 1 206 ? -24.022 1.206 21.210 1.00 95.75 206 ALA A O 1
ATOM 1649 N N . VAL A 1 207 ? -22.684 2.842 21.938 1.00 96.50 207 VAL A N 1
ATOM 1650 C CA . VAL A 1 207 ? -22.345 3.305 20.580 1.00 96.50 207 VAL A CA 1
ATOM 1651 C C . VAL A 1 207 ? -21.394 2.342 19.874 1.00 96.50 207 VAL A C 1
ATOM 1653 O O . VAL A 1 207 ? -21.549 2.117 18.678 1.00 96.50 207 VAL A O 1
ATOM 1656 N N . PHE A 1 208 ? -20.435 1.762 20.596 1.00 96.50 208 PHE A N 1
ATOM 1657 C CA . PHE A 1 208 ? -19.548 0.731 20.054 1.00 96.50 208 PHE A CA 1
ATOM 1658 C C . PHE A 1 208 ? -20.350 -0.477 19.539 1.00 96.50 208 PHE A C 1
ATOM 1660 O O . PHE A 1 208 ? -20.181 -0.887 18.392 1.00 96.50 208 PHE A O 1
ATOM 1667 N N . GLU A 1 209 ? -21.282 -0.977 20.350 1.00 94.94 209 GLU A N 1
ATOM 1668 C CA . GLU A 1 209 ? -22.134 -2.123 20.011 1.00 94.94 209 GLU A CA 1
ATOM 1669 C C . GLU A 1 209 ? -23.173 -1.785 18.934 1.00 94.94 209 GLU A C 1
ATOM 1671 O O . GLU A 1 209 ? -23.391 -2.579 18.024 1.00 94.94 209 GLU A O 1
ATOM 1676 N N . ALA A 1 210 ? -23.773 -0.589 18.974 1.00 93.06 210 ALA A N 1
ATOM 1677 C CA . ALA A 1 210 ? -24.735 -0.142 17.962 1.00 93.06 210 ALA A CA 1
ATOM 1678 C C . ALA A 1 210 ? -24.110 0.019 16.569 1.00 93.06 210 ALA A C 1
ATOM 1680 O O . ALA A 1 210 ? -24.812 -0.073 15.565 1.00 93.06 210 ALA A O 1
ATOM 1681 N N . LEU A 1 211 ? -22.799 0.261 16.500 1.00 94.31 211 LEU A N 1
ATOM 1682 C CA . LEU A 1 211 ? -22.045 0.265 15.249 1.00 94.31 211 LEU A CA 1
ATOM 1683 C C . LEU A 1 211 ? -21.563 -1.145 14.853 1.00 94.31 211 LEU A C 1
ATOM 1685 O O . LEU A 1 211 ? -20.905 -1.287 13.837 1.00 94.31 211 LEU A O 1
ATOM 1689 N N . GLY A 1 212 ? -21.897 -2.196 15.606 1.00 93.62 212 GLY A N 1
ATOM 1690 C CA . GLY A 1 212 ? -21.582 -3.585 15.253 1.00 93.62 212 GLY A CA 1
ATOM 1691 C C . GLY A 1 212 ? -20.155 -4.026 15.592 1.00 93.62 212 GLY A C 1
ATOM 1692 O O . GLY A 1 212 ? -19.736 -5.119 15.202 1.00 93.62 212 GLY A O 1
ATOM 1693 N N . TYR A 1 213 ? -19.381 -3.207 16.311 1.00 95.44 213 TYR A N 1
ATOM 1694 C CA . TYR A 1 213 ? -18.045 -3.603 16.749 1.00 95.44 213 TYR A CA 1
ATOM 1695 C C . TYR A 1 213 ? -18.111 -4.658 17.860 1.00 95.44 213 TYR A C 1
ATOM 1697 O O . TYR A 1 213 ? -19.047 -4.708 18.658 1.00 95.44 213 TYR A O 1
ATOM 1705 N N . ARG A 1 214 ? -17.080 -5.506 17.927 1.00 93.69 214 ARG A N 1
ATOM 1706 C CA . ARG A 1 214 ? -17.001 -6.633 18.866 1.00 93.69 214 ARG A CA 1
ATOM 1707 C C . ARG A 1 214 ? -15.834 -6.460 19.827 1.00 93.69 214 ARG A C 1
ATOM 1709 O O . ARG A 1 214 ? -14.719 -6.159 19.406 1.00 93.69 214 ARG A O 1
ATOM 1716 N N . TRP A 1 215 ? -16.087 -6.691 21.114 1.00 93.25 215 TRP A N 1
ATOM 1717 C CA . TRP A 1 215 ? -15.109 -6.503 22.191 1.00 93.25 215 TRP A CA 1
ATOM 1718 C C . TRP A 1 215 ? -13.851 -7.368 22.039 1.00 93.25 215 TRP A C 1
ATOM 1720 O O . TRP A 1 215 ? -12.763 -6.933 22.401 1.00 93.25 215 TRP A O 1
ATOM 1730 N N . GLU A 1 216 ? -13.984 -8.558 21.454 1.00 91.69 216 GLU A N 1
ATOM 1731 C CA . GLU A 1 216 ? -12.869 -9.474 21.172 1.00 91.69 216 GLU A CA 1
ATOM 1732 C C . GLU A 1 216 ? -11.860 -8.940 20.142 1.00 91.69 216 GLU A C 1
ATOM 1734 O O . GLU A 1 216 ? -10.723 -9.400 20.108 1.00 91.69 216 GLU A O 1
ATOM 1739 N N . ASN A 1 217 ? -12.245 -7.940 19.342 1.00 90.06 217 ASN A N 1
ATOM 1740 C CA . ASN A 1 217 ? -11.377 -7.319 18.338 1.00 90.06 217 ASN A CA 1
ATOM 1741 C C . ASN A 1 217 ? -10.612 -6.102 18.873 1.00 90.06 217 ASN A C 1
ATOM 1743 O O . ASN A 1 217 ? -9.896 -5.441 18.118 1.00 90.06 217 ASN A O 1
ATOM 1747 N N . VAL A 1 218 ? -10.799 -5.753 20.148 1.00 92.38 218 VAL A N 1
ATOM 1748 C CA . VAL A 1 218 ? -10.164 -4.583 20.752 1.00 92.38 218 VAL A CA 1
ATOM 1749 C C . VAL A 1 218 ? -8.758 -4.953 21.216 1.00 92.38 218 VAL A C 1
ATOM 1751 O O . VAL A 1 218 ? -8.586 -5.768 22.122 1.00 92.38 218 VAL A O 1
ATOM 1754 N N . LEU A 1 219 ? -7.745 -4.315 20.631 1.00 89.56 219 LEU A N 1
ATOM 1755 C CA . LEU A 1 219 ? -6.364 -4.459 21.080 1.00 89.56 219 LEU A CA 1
ATOM 1756 C C . LEU A 1 219 ? -6.159 -3.672 22.377 1.00 89.56 219 LEU A C 1
ATOM 1758 O O . LEU A 1 219 ? -6.457 -2.477 22.452 1.00 89.56 219 LEU A O 1
ATOM 1762 N N . THR A 1 220 ? -5.628 -4.338 23.397 1.00 90.62 220 THR A N 1
ATOM 1763 C CA . THR A 1 220 ? -5.242 -3.687 24.652 1.00 90.62 220 THR A CA 1
ATOM 1764 C C . THR A 1 220 ? -3.819 -3.160 24.522 1.00 90.62 220 THR A C 1
ATOM 1766 O O . THR A 1 220 ? -2.913 -3.915 24.185 1.00 90.62 220 THR A O 1
ATOM 1769 N N . LEU A 1 221 ? -3.633 -1.869 24.784 1.00 91.00 221 LEU A N 1
ATOM 1770 C CA . LEU A 1 221 ? -2.334 -1.204 24.832 1.00 91.00 221 LEU A CA 1
ATOM 1771 C C . LEU A 1 221 ? -2.048 -0.733 26.257 1.00 91.00 221 LEU A C 1
ATOM 1773 O O . LEU A 1 221 ? -2.971 -0.451 27.023 1.00 91.00 221 LEU A O 1
ATOM 1777 N N . ASP A 1 222 ? -0.772 -0.559 26.587 1.00 89.94 222 ASP A N 1
ATOM 1778 C CA . ASP A 1 222 ? -0.412 0.211 27.769 1.00 89.94 222 ASP A CA 1
ATOM 1779 C C . ASP A 1 222 ? -0.812 1.693 27.601 1.00 89.94 222 ASP A C 1
ATOM 1781 O O . ASP A 1 222 ? -0.871 2.251 26.495 1.00 89.94 222 ASP A O 1
ATOM 1785 N N . ASP A 1 223 ? -1.081 2.364 28.721 1.00 90.00 223 ASP A N 1
ATOM 1786 C CA . ASP A 1 223 ? -1.568 3.745 28.695 1.00 90.00 223 ASP A CA 1
ATOM 1787 C C . ASP A 1 223 ? -0.520 4.733 28.149 1.00 90.00 223 ASP A C 1
ATOM 1789 O O . ASP A 1 223 ? -0.885 5.792 27.630 1.00 90.00 223 ASP A O 1
ATOM 1793 N N . ALA A 1 224 ? 0.780 4.427 28.246 1.00 90.00 224 ALA A N 1
ATOM 1794 C CA . ALA A 1 224 ? 1.835 5.302 27.743 1.00 90.00 224 ALA A CA 1
ATOM 1795 C C . ALA A 1 224 ? 1.876 5.289 26.210 1.00 90.00 224 ALA A C 1
ATOM 1797 O O . ALA A 1 224 ? 1.960 6.353 25.590 1.00 90.00 224 ALA A O 1
ATOM 1798 N N . HIS A 1 225 ? 1.744 4.119 25.590 1.00 88.69 225 HIS A N 1
ATOM 1799 C CA . HIS A 1 225 ? 1.606 3.965 24.150 1.00 88.69 225 HIS A CA 1
ATOM 1800 C C . HIS A 1 225 ? 0.325 4.642 23.661 1.00 88.69 225 HIS A C 1
ATOM 1802 O O . HIS A 1 225 ? 0.374 5.478 22.754 1.00 88.69 225 HIS A O 1
ATOM 1808 N N . LEU A 1 226 ? -0.804 4.394 24.327 1.00 91.19 226 LEU A N 1
ATOM 1809 C CA . LEU A 1 226 ? -2.081 4.993 23.953 1.00 91.19 226 LEU A CA 1
ATOM 1810 C C . LEU A 1 226 ? -2.056 6.533 24.027 1.00 91.19 226 LEU A C 1
ATOM 1812 O O . LEU A 1 226 ? -2.726 7.193 23.230 1.00 91.19 226 LEU A O 1
ATOM 1816 N N . ARG A 1 227 ? -1.294 7.140 24.950 1.00 91.81 227 ARG A N 1
ATOM 1817 C CA . ARG A 1 227 ? -1.126 8.607 25.066 1.00 91.81 227 ARG A CA 1
ATOM 1818 C C . ARG A 1 227 ? -0.312 9.236 23.933 1.00 91.81 227 ARG A C 1
ATOM 1820 O O . ARG A 1 227 ? -0.488 10.423 23.674 1.00 91.81 227 ARG A O 1
ATOM 1827 N N . ARG A 1 228 ? 0.551 8.474 23.251 1.00 91.69 228 ARG A N 1
ATOM 1828 C CA . ARG A 1 228 ? 1.342 8.972 22.107 1.00 91.69 228 ARG A CA 1
ATOM 1829 C C . ARG A 1 228 ? 0.501 9.152 20.842 1.00 91.69 228 ARG A C 1
ATOM 1831 O O . ARG A 1 228 ? 0.905 9.889 19.947 1.00 91.69 228 ARG A O 1
ATOM 1838 N N . ILE A 1 229 ? -0.658 8.498 20.763 1.00 93.00 229 ILE A N 1
ATOM 1839 C CA . ILE A 1 229 ? -1.568 8.600 19.621 1.00 93.00 229 ILE A CA 1
ATOM 1840 C C . ILE A 1 229 ? -2.450 9.851 19.786 1.00 93.00 229 ILE A C 1
ATOM 1842 O O . ILE A 1 229 ? -3.165 9.952 20.790 1.00 93.00 229 ILE A O 1
ATOM 1846 N N . PRO A 1 230 ? -2.467 10.790 18.819 1.00 96.00 230 PRO A N 1
ATOM 1847 C CA . PRO A 1 230 ? -3.311 11.978 18.901 1.00 96.00 230 PRO A CA 1
ATOM 1848 C C . PRO A 1 230 ? -4.802 11.633 19.006 1.00 96.00 230 PRO A C 1
ATOM 1850 O O . PRO A 1 230 ? -5.311 10.796 18.259 1.00 96.00 230 PRO A O 1
ATOM 1853 N N . THR A 1 231 ? -5.523 12.311 19.899 1.00 96.56 231 THR A N 1
ATOM 1854 C CA . THR A 1 231 ? -6.968 12.108 20.080 1.00 96.56 231 THR A CA 1
ATOM 1855 C C . THR A 1 231 ? -7.773 12.871 19.019 1.00 96.56 231 THR A C 1
ATOM 1857 O O . THR A 1 231 ? -7.545 14.056 18.761 1.00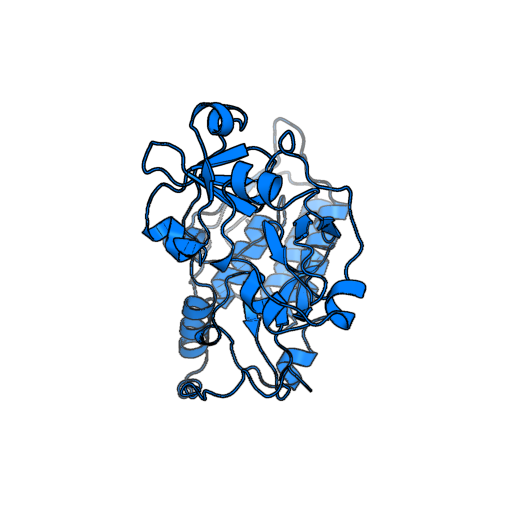 96.56 231 THR A O 1
ATOM 1860 N N . GLY A 1 232 ? -8.712 12.180 18.374 1.00 96.75 232 GLY A N 1
ATOM 1861 C CA . GLY A 1 232 ? -9.678 12.725 17.421 1.00 96.75 232 GLY A CA 1
ATOM 1862 C C . GLY A 1 232 ? -11.035 13.041 18.058 1.00 96.75 232 GLY A C 1
ATOM 1863 O O . GLY A 1 232 ? -11.215 12.945 19.271 1.00 96.75 232 GLY A O 1
ATOM 1864 N N . LYS A 1 233 ? -12.016 13.415 17.228 1.00 97.00 233 LYS A N 1
ATOM 1865 C CA . LYS A 1 233 ? -13.392 13.664 17.688 1.00 97.00 233 LYS A CA 1
ATOM 1866 C C . LYS A 1 233 ? -14.032 12.363 18.199 1.00 97.00 233 LYS A C 1
ATOM 1868 O O . LYS A 1 233 ? -13.784 11.322 17.584 1.00 97.00 233 LYS A O 1
ATOM 1873 N N . PRO A 1 234 ? -14.877 12.404 19.244 1.00 97.50 234 PRO A N 1
ATOM 1874 C CA . PRO A 1 234 ? -15.618 11.228 19.682 1.00 97.50 234 PRO A CA 1
ATOM 1875 C C . PRO A 1 234 ? -16.460 10.598 18.563 1.00 97.50 234 PRO A C 1
ATOM 1877 O O . PRO A 1 234 ? -16.857 11.278 17.613 1.00 97.50 234 PRO A O 1
ATOM 1880 N N . VAL A 1 235 ? -16.704 9.296 18.671 1.00 97.38 235 VAL A N 1
ATOM 1881 C CA . VAL A 1 235 ? -17.580 8.523 17.784 1.00 97.38 235 VAL A CA 1
ATOM 1882 C C . VAL A 1 235 ? -18.962 8.430 18.414 1.00 97.38 235 VAL A C 1
ATOM 1884 O O . VAL A 1 235 ? -19.093 8.056 19.579 1.00 97.38 235 VAL A O 1
ATOM 1887 N N . THR A 1 236 ? -19.983 8.755 17.633 1.00 96.12 236 THR A N 1
ATOM 1888 C CA . THR A 1 236 ? -21.410 8.706 17.963 1.00 96.12 236 THR A CA 1
ATOM 1889 C C . THR A 1 236 ? -22.117 7.657 17.101 1.00 96.12 236 THR A C 1
ATOM 1891 O O . THR A 1 236 ? -21.591 7.235 16.076 1.00 96.12 236 THR A O 1
ATOM 1894 N N . ALA A 1 237 ? -23.345 7.268 17.455 1.00 89.81 237 ALA A N 1
ATOM 1895 C CA . ALA A 1 237 ? -24.119 6.297 16.667 1.00 89.81 237 ALA A CA 1
ATOM 1896 C C . ALA A 1 237 ? -24.481 6.787 15.245 1.00 89.81 237 ALA A C 1
ATOM 1898 O O . ALA A 1 237 ? -24.916 6.004 14.404 1.00 89.81 237 ALA A O 1
ATOM 1899 N N . LEU A 1 238 ? -24.323 8.087 14.964 1.00 88.94 238 LEU A N 1
ATOM 1900 C CA . LEU A 1 238 ? -24.592 8.673 13.648 1.00 88.94 238 LEU A CA 1
ATOM 1901 C C . LEU A 1 238 ? -23.371 8.647 12.721 1.00 88.94 238 LEU A C 1
ATOM 1903 O O . LEU A 1 238 ? -23.537 8.793 11.500 1.00 88.94 238 LEU A O 1
ATOM 1907 N N . ASP A 1 239 ? -22.173 8.473 13.289 1.00 92.06 239 ASP A N 1
ATOM 1908 C CA . ASP A 1 239 ? -20.924 8.414 12.542 1.00 92.06 239 ASP A CA 1
ATOM 1909 C C . ASP A 1 239 ? -20.905 7.225 11.579 1.00 92.06 239 ASP A C 1
ATOM 1911 O O . ASP A 1 239 ? -21.564 6.199 11.756 1.00 92.06 239 ASP A O 1
ATOM 1915 N N . ARG A 1 240 ? -20.126 7.387 10.515 1.00 92.56 240 ARG A N 1
ATOM 1916 C CA . ARG A 1 240 ? -19.818 6.301 9.591 1.00 92.56 240 ARG A CA 1
ATOM 1917 C C . ARG A 1 240 ? -18.600 5.550 10.104 1.00 92.56 240 ARG A C 1
ATOM 1919 O O . ARG A 1 240 ? -17.785 6.097 10.842 1.00 92.56 240 ARG A O 1
ATOM 1926 N N . HIS A 1 241 ? -18.473 4.308 9.669 1.00 95.12 241 HIS A N 1
ATOM 1927 C CA . HIS A 1 241 ? -17.268 3.534 9.899 1.00 95.12 241 HIS A CA 1
ATOM 1928 C C . HIS A 1 241 ? -16.118 4.137 9.082 1.00 95.12 241 HIS A C 1
ATOM 1930 O O . HIS A 1 241 ? -16.360 4.581 7.950 1.00 95.12 241 HIS A O 1
ATOM 1936 N N . PRO A 1 242 ?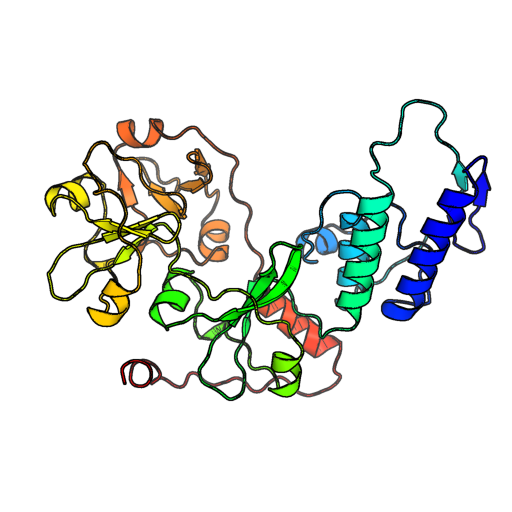 -14.892 4.155 9.627 1.00 95.12 242 PRO A N 1
ATOM 1937 C CA . PRO A 1 242 ? -13.734 4.665 8.913 1.00 95.12 242 PRO A CA 1
ATOM 1938 C C . PRO A 1 242 ? -13.351 3.751 7.744 1.00 95.12 242 PRO A C 1
ATOM 1940 O O . PRO A 1 242 ? -13.666 2.552 7.718 1.00 95.12 242 PRO A O 1
ATOM 1943 N N . ASP A 1 243 ? -12.608 4.311 6.791 1.00 93.50 243 ASP A N 1
ATOM 1944 C CA . ASP A 1 243 ? -11.954 3.530 5.742 1.00 93.50 243 ASP A CA 1
ATOM 1945 C C . ASP A 1 243 ? -11.058 2.438 6.352 1.00 93.50 243 ASP A C 1
ATOM 1947 O O . ASP A 1 243 ? -10.400 2.628 7.377 1.00 93.50 243 ASP A O 1
ATOM 1951 N N . GLY A 1 244 ? -11.026 1.275 5.702 1.00 91.06 244 GLY A N 1
ATOM 1952 C CA . GLY A 1 244 ? -10.332 0.082 6.181 1.00 91.06 244 GLY A CA 1
ATOM 1953 C C . GLY A 1 244 ? -11.224 -0.920 6.916 1.00 91.06 244 GLY A C 1
ATOM 1954 O O . GLY A 1 244 ? -10.783 -2.060 7.074 1.00 91.06 244 GLY A O 1
ATOM 1955 N N . THR A 1 245 ? -12.449 -0.534 7.298 1.00 95.25 245 THR A N 1
ATOM 1956 C CA . THR A 1 245 ? -13.436 -1.417 7.946 1.00 95.25 245 THR A CA 1
ATOM 1957 C C . THR A 1 245 ? -13.972 -2.465 6.971 1.00 95.25 245 THR A C 1
ATOM 1959 O O . THR A 1 245 ? -14.289 -2.144 5.822 1.00 95.25 245 THR A O 1
ATOM 1962 N N . LEU A 1 246 ? -14.113 -3.707 7.438 1.00 95.25 246 LEU A N 1
ATOM 1963 C CA . LEU A 1 246 ? -14.808 -4.778 6.726 1.00 95.25 246 LEU A CA 1
ATOM 1964 C C . LEU A 1 246 ? -16.262 -4.820 7.191 1.00 95.25 246 LEU A C 1
ATOM 1966 O O . LEU A 1 246 ? -16.506 -4.959 8.382 1.00 95.25 246 LEU A O 1
ATOM 1970 N N . LEU A 1 247 ? -17.211 -4.694 6.269 1.00 96.75 247 LEU A N 1
ATOM 1971 C CA . LEU A 1 247 ? -18.643 -4.662 6.560 1.00 96.75 247 LEU A CA 1
ATOM 1972 C C . LEU A 1 247 ? -19.368 -5.834 5.907 1.00 96.75 247 LEU A C 1
ATOM 1974 O O . LEU A 1 247 ? -19.056 -6.200 4.771 1.00 96.75 247 LEU A O 1
ATOM 1978 N N . ARG A 1 248 ? -20.396 -6.351 6.576 1.00 96.56 248 ARG A N 1
ATOM 1979 C CA . ARG A 1 248 ? -21.370 -7.285 5.999 1.00 96.56 248 ARG A CA 1
ATOM 1980 C C . ARG A 1 248 ? -22.784 -6.899 6.431 1.00 96.56 248 ARG A C 1
ATOM 1982 O O . ARG A 1 248 ? -22.978 -6.456 7.558 1.00 96.56 248 ARG A O 1
ATOM 1989 N N . GLY A 1 249 ? -23.732 -7.033 5.507 1.00 95.19 249 GLY A N 1
ATOM 1990 C CA . GLY A 1 249 ? -25.165 -6.869 5.762 1.00 95.19 249 GLY A CA 1
ATOM 1991 C C . GLY A 1 249 ? -25.846 -8.208 6.051 1.00 95.19 249 GLY A C 1
ATOM 1992 O O . GLY A 1 249 ? -25.207 -9.147 6.528 1.00 95.19 249 GLY A O 1
ATOM 1993 N N . GLY A 1 250 ? -27.125 -8.317 5.687 1.00 93.25 250 GLY A N 1
ATOM 1994 C CA . GLY A 1 250 ? -27.857 -9.589 5.697 1.00 93.25 250 GLY A CA 1
ATOM 1995 C C . GLY A 1 250 ? -27.400 -10.560 4.599 1.00 93.25 250 GLY A C 1
ATOM 1996 O O . GLY A 1 250 ? -27.487 -11.776 4.761 1.00 93.25 250 GLY A O 1
ATOM 1997 N N . ASP A 1 251 ? -26.876 -10.031 3.490 1.00 92.81 251 ASP A N 1
ATOM 1998 C CA . ASP A 1 251 ? -26.265 -10.812 2.409 1.00 92.81 251 ASP A CA 1
ATOM 1999 C C . ASP A 1 251 ? -24.830 -11.268 2.772 1.00 92.81 251 ASP A C 1
ATOM 2001 O O . ASP A 1 251 ? -24.093 -10.514 3.416 1.00 92.81 251 ASP A O 1
ATOM 2005 N N . PRO A 1 252 ? -24.378 -12.468 2.341 1.00 91.25 252 PRO A N 1
ATOM 2006 C CA . PRO A 1 252 ? -23.037 -12.981 2.646 1.00 91.25 252 PRO A CA 1
ATOM 2007 C C . PRO A 1 252 ? -21.873 -12.161 2.064 1.00 91.25 252 PRO A C 1
ATOM 2009 O O . PRO A 1 252 ? -20.721 -12.412 2.431 1.00 91.25 252 PRO A O 1
ATOM 2012 N N . THR A 1 253 ? -22.120 -11.209 1.160 1.00 95.75 253 THR A N 1
ATOM 2013 C CA . THR A 1 253 ? -21.068 -10.381 0.557 1.00 95.75 253 THR A CA 1
ATOM 2014 C C . THR A 1 253 ? -20.387 -9.504 1.605 1.00 95.75 253 THR A C 1
ATOM 2016 O O . THR A 1 253 ? -21.009 -8.640 2.223 1.00 95.75 253 THR A O 1
ATOM 2019 N N . VAL A 1 254 ? -19.071 -9.668 1.745 1.00 97.56 254 VAL A N 1
ATOM 2020 C CA . VAL A 1 254 ? -18.227 -8.786 2.560 1.00 97.56 254 VAL A CA 1
ATOM 2021 C C . VAL A 1 254 ? -17.739 -7.613 1.714 1.00 97.56 254 VAL A C 1
ATOM 2023 O O . VAL A 1 254 ? -17.347 -7.779 0.557 1.00 97.56 254 VAL A O 1
ATOM 2026 N N . TYR A 1 255 ? -17.724 -6.423 2.302 1.00 97.38 255 TYR A N 1
ATOM 2027 C CA . TYR A 1 255 ? -17.261 -5.192 1.675 1.00 97.38 255 TYR A CA 1
ATOM 2028 C C . TYR A 1 255 ? -16.086 -4.603 2.452 1.00 97.38 255 TYR A C 1
ATOM 2030 O O . TYR A 1 255 ? -16.128 -4.534 3.675 1.00 97.38 255 TYR A O 1
ATOM 2038 N N . LEU A 1 256 ? -15.069 -4.103 1.752 1.00 96.12 256 LEU A N 1
ATOM 2039 C CA . LEU A 1 256 ? -14.071 -3.205 2.334 1.00 96.12 256 LEU A CA 1
ATOM 2040 C C . LEU A 1 256 ? -14.534 -1.757 2.154 1.00 96.12 256 LEU A C 1
ATOM 2042 O O . LEU A 1 256 ? -14.843 -1.351 1.031 1.00 96.12 256 LEU A O 1
ATOM 2046 N N . LEU A 1 257 ? -14.520 -0.957 3.219 1.00 95.81 257 LEU A N 1
ATOM 2047 C CA . LEU A 1 257 ? -14.668 0.490 3.092 1.00 95.81 257 LEU A CA 1
ATOM 2048 C C . LEU A 1 257 ? -13.384 1.138 2.578 1.00 95.81 257 LEU A C 1
ATOM 2050 O O . LEU A 1 257 ? -12.327 1.026 3.199 1.00 95.81 257 LEU A O 1
ATOM 2054 N N . ARG A 1 258 ? -13.482 1.824 1.436 1.00 93.38 258 ARG A N 1
ATOM 2055 C CA . ARG A 1 258 ? -12.369 2.554 0.822 1.00 93.38 258 ARG A CA 1
ATOM 2056 C C . ARG A 1 258 ? -12.872 3.802 0.105 1.00 93.38 258 ARG A C 1
ATOM 2058 O O . ARG A 1 258 ? -13.714 3.713 -0.788 1.00 93.38 258 ARG A O 1
ATOM 2065 N N . GLY A 1 259 ? -12.338 4.965 0.460 1.00 91.31 259 GLY A N 1
ATOM 2066 C CA . GLY A 1 259 ? -12.797 6.259 -0.036 1.00 91.31 259 GLY A CA 1
ATOM 2067 C C . GLY A 1 259 ? -14.268 6.522 0.293 1.00 91.31 259 GLY A C 1
ATOM 2068 O O . GLY A 1 259 ? -14.986 7.072 -0.543 1.00 91.31 259 GLY A O 1
ATOM 2069 N N . GLY A 1 260 ? -14.750 6.041 1.446 1.00 93.19 260 GLY A N 1
ATOM 2070 C CA . GLY A 1 260 ? -16.154 6.137 1.859 1.00 93.19 260 GLY A CA 1
ATOM 2071 C C . GLY A 1 260 ? -17.134 5.271 1.054 1.00 93.19 260 GLY A C 1
ATOM 2072 O O . GLY A 1 260 ? -18.349 5.431 1.198 1.00 93.19 260 GLY A O 1
ATOM 2073 N N . ARG A 1 261 ? -16.636 4.365 0.203 1.00 96.81 261 ARG A N 1
ATOM 2074 C CA . ARG A 1 261 ? -17.433 3.436 -0.616 1.00 96.81 261 ARG A CA 1
ATOM 2075 C C . ARG A 1 261 ? -17.318 2.011 -0.096 1.00 96.81 261 ARG A C 1
ATOM 2077 O O . ARG A 1 261 ? -16.257 1.626 0.384 1.00 96.81 261 ARG A O 1
ATOM 2084 N N . ARG A 1 262 ? -18.380 1.216 -0.255 1.00 97.12 262 ARG A N 1
ATOM 2085 C CA . ARG A 1 262 ? -18.358 -0.229 0.013 1.00 97.12 262 ARG A CA 1
ATOM 2086 C C . ARG A 1 262 ? -17.868 -0.969 -1.232 1.00 97.12 262 ARG A C 1
ATOM 2088 O O . ARG A 1 262 ? -18.582 -1.069 -2.227 1.00 97.12 262 ARG A O 1
ATOM 2095 N N . CYS A 1 263 ? -16.632 -1.445 -1.200 1.00 97.50 263 CYS A N 1
ATOM 2096 C CA . CYS A 1 263 ? -16.016 -2.182 -2.298 1.00 97.50 263 CYS A CA 1
ATOM 2097 C C . CYS A 1 263 ? -16.204 -3.690 -2.064 1.00 97.50 263 CYS A C 1
ATOM 2099 O O . CYS A 1 263 ? -15.673 -4.202 -1.074 1.00 97.50 263 CYS A O 1
ATOM 2101 N N . PRO A 1 264 ? -16.970 -4.410 -2.906 1.00 97.69 264 PRO A N 1
ATOM 2102 C CA . PRO A 1 264 ? -17.275 -5.818 -2.668 1.00 97.69 264 PRO A CA 1
ATOM 2103 C C . PRO A 1 264 ? -16.024 -6.693 -2.780 1.00 97.69 264 PRO A C 1
ATOM 2105 O O . PRO A 1 264 ? -15.180 -6.490 -3.654 1.00 97.69 264 PRO A O 1
ATOM 2108 N N . ILE A 1 265 ? -15.922 -7.692 -1.907 1.00 96.75 265 ILE A N 1
ATOM 2109 C CA . ILE A 1 265 ? -14.874 -8.710 -1.934 1.00 96.75 265 ILE A CA 1
ATOM 2110 C C . ILE A 1 265 ? -15.457 -9.946 -2.629 1.00 96.75 265 ILE A C 1
ATOM 2112 O O . ILE A 1 265 ? -16.250 -10.667 -2.028 1.00 96.75 265 ILE A O 1
ATOM 2116 N N . PRO A 1 266 ? -15.108 -10.203 -3.902 1.00 94.12 266 PRO A N 1
ATOM 2117 C CA . PRO A 1 266 ? -15.872 -11.120 -4.751 1.00 94.12 266 PRO A CA 1
ATOM 2118 C C . PRO A 1 266 ? -15.658 -12.602 -4.421 1.00 94.12 266 PRO A C 1
ATOM 2120 O O . PRO A 1 266 ? -16.339 -13.454 -4.983 1.00 94.12 266 PRO A O 1
ATOM 2123 N N . SER A 1 267 ? -14.682 -12.940 -3.574 1.00 93.62 267 SER A N 1
ATOM 2124 C CA . SER A 1 267 ? -14.423 -14.325 -3.175 1.00 93.62 267 SER A CA 1
ATOM 2125 C C . SER A 1 267 ? -13.590 -14.419 -1.900 1.00 93.62 267 SER A C 1
ATOM 2127 O O . SER A 1 267 ? -12.859 -13.489 -1.545 1.00 93.62 267 SER A O 1
ATOM 2129 N N . ILE A 1 268 ? -13.635 -15.588 -1.255 1.00 90.56 268 ILE A N 1
ATOM 2130 C CA . ILE A 1 268 ? -12.789 -15.910 -0.101 1.00 90.56 268 ILE A CA 1
ATOM 2131 C C . ILE A 1 268 ? -11.295 -15.850 -0.446 1.00 90.56 268 ILE A C 1
ATOM 2133 O O . ILE A 1 268 ? -10.493 -15.434 0.383 1.00 90.56 268 ILE A O 1
ATOM 2137 N N . GLN A 1 269 ? -10.913 -16.184 -1.683 1.00 87.25 269 GLN A N 1
ATOM 2138 C CA . GLN A 1 269 ? -9.527 -16.083 -2.137 1.00 87.25 269 GLN A CA 1
ATOM 2139 C C . GLN A 1 269 ? -9.063 -14.625 -2.153 1.00 87.25 269 GLN A C 1
ATOM 2141 O O . GLN A 1 269 ? -7.950 -14.335 -1.720 1.00 87.25 269 GLN A O 1
ATOM 2146 N N . VAL A 1 270 ? -9.918 -13.695 -2.602 1.00 88.44 270 VAL A N 1
ATOM 2147 C CA . VAL A 1 270 ? -9.617 -12.263 -2.493 1.00 88.44 270 VAL A CA 1
ATOM 2148 C C . VAL A 1 270 ? -9.550 -11.875 -1.021 1.00 88.44 270 VAL A C 1
ATOM 2150 O O . VAL A 1 270 ? -8.531 -11.340 -0.610 1.00 88.44 270 VAL A O 1
ATOM 2153 N N . PHE A 1 271 ? -10.548 -12.210 -0.207 1.00 89.50 271 PHE A N 1
ATOM 2154 C CA . PHE A 1 271 ? -10.561 -11.885 1.224 1.00 89.50 271 PHE A CA 1
ATOM 2155 C C . PHE A 1 271 ? -9.259 -12.287 1.944 1.00 89.50 271 PHE A C 1
ATOM 2157 O O . PHE A 1 271 ? -8.574 -11.447 2.524 1.00 89.50 271 PHE A O 1
ATOM 2164 N N . GLN A 1 272 ? -8.862 -13.553 1.805 1.00 84.44 272 GLN A N 1
ATOM 2165 C CA . GLN A 1 272 ? -7.653 -14.105 2.417 1.00 84.44 272 GLN A CA 1
ATOM 2166 C C . GLN A 1 272 ? -6.372 -13.502 1.840 1.00 84.44 272 GLN A C 1
ATOM 2168 O O . GLN A 1 272 ? -5.399 -13.317 2.566 1.00 84.44 272 GLN A O 1
ATOM 2173 N N . SER A 1 273 ? -6.356 -13.169 0.545 1.00 77.81 273 SER A N 1
ATOM 2174 C CA . SER A 1 273 ? -5.171 -12.575 -0.079 1.00 77.81 273 SER A CA 1
ATOM 2175 C C . SER A 1 273 ? -4.794 -11.216 0.513 1.00 77.81 273 SER A C 1
ATOM 2177 O O . SER A 1 273 ? -3.613 -10.893 0.560 1.00 77.81 273 SER A O 1
ATOM 2179 N N . TRP A 1 274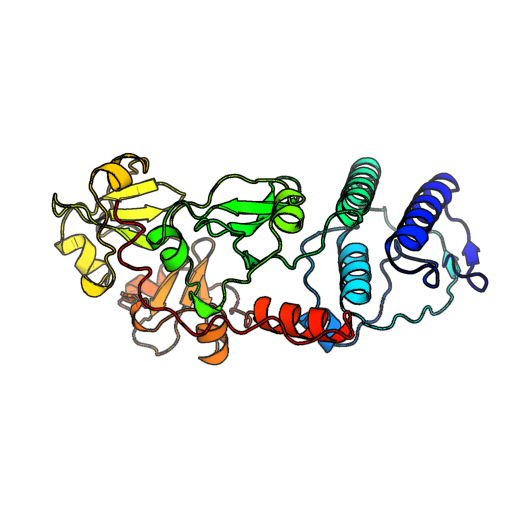 ? -5.776 -10.456 1.009 1.00 79.19 274 TRP A N 1
ATOM 2180 C CA . TRP A 1 274 ? -5.569 -9.182 1.706 1.00 79.19 274 TRP A CA 1
ATOM 2181 C C . TRP A 1 274 ? -5.239 -9.361 3.202 1.00 79.19 274 TRP A C 1
ATOM 2183 O O . TRP A 1 274 ? -5.168 -8.377 3.936 1.00 79.19 274 TRP A O 1
ATOM 2193 N N . GLY A 1 275 ? -5.067 -10.604 3.671 1.00 78.25 275 GLY A N 1
ATOM 2194 C CA . GLY A 1 275 ? -4.779 -10.933 5.070 1.00 78.25 275 GLY A CA 1
ATOM 2195 C C . GLY A 1 275 ? -5.979 -10.803 6.011 1.00 78.25 275 GLY A C 1
ATOM 2196 O O . GLY A 1 275 ? -5.820 -10.955 7.223 1.00 78.25 275 GLY A O 1
ATOM 2197 N N . TYR A 1 276 ? -7.174 -10.530 5.479 1.00 86.56 276 TYR A N 1
ATOM 2198 C CA . TYR A 1 276 ? -8.371 -10.334 6.288 1.00 86.56 276 TYR A CA 1
ATOM 2199 C C . TYR A 1 276 ? -8.799 -11.621 6.985 1.00 86.56 276 TYR A C 1
ATOM 2201 O O . TYR A 1 276 ? -8.686 -12.720 6.436 1.00 86.56 276 TYR A O 1
ATOM 2209 N N . GLN A 1 277 ? -9.294 -11.453 8.207 1.00 85.50 277 GLN A N 1
ATOM 2210 C CA . GLN A 1 277 ? -9.816 -12.521 9.052 1.00 85.50 277 GLN A CA 1
ATOM 2211 C C . GLN A 1 277 ? -11.308 -12.283 9.289 1.00 85.50 277 GLN A C 1
ATOM 2213 O O . GLN A 1 277 ? -11.748 -11.133 9.356 1.00 85.50 277 GLN A O 1
ATOM 2218 N N . TRP A 1 278 ? -12.104 -13.350 9.377 1.00 89.62 278 TRP A N 1
ATOM 2219 C CA . TRP A 1 278 ? -13.564 -13.235 9.499 1.00 89.62 278 TRP A CA 1
ATOM 2220 C C . TRP A 1 278 ? -13.988 -12.517 10.778 1.00 89.62 278 TRP A C 1
ATOM 2222 O O . TRP A 1 278 ? -14.988 -11.806 10.787 1.00 89.62 278 TRP A O 1
ATOM 2232 N N . GLU A 1 279 ? -13.183 -12.636 11.825 1.00 88.06 279 GLU A N 1
ATOM 2233 C CA . GLU A 1 279 ? -13.353 -11.979 13.113 1.00 88.06 279 GLU A CA 1
ATOM 2234 C C . GLU A 1 279 ? -13.367 -10.452 12.963 1.00 88.06 279 GLU A C 1
ATOM 2236 O O . GLU A 1 279 ? -14.068 -9.775 13.703 1.00 88.06 279 GLU A O 1
ATOM 2241 N N . GLN A 1 280 ? -12.674 -9.905 11.958 1.00 88.19 280 GLN A N 1
ATOM 2242 C CA . GLN A 1 280 ? -12.601 -8.466 11.683 1.00 88.19 280 GLN A CA 1
ATOM 2243 C C . GLN A 1 280 ? -13.850 -7.908 10.980 1.00 88.19 280 GLN A C 1
ATOM 2245 O O . GLN A 1 280 ? -13.953 -6.691 10.808 1.00 88.19 280 GLN A O 1
ATOM 2250 N N . VAL A 1 281 ? -14.766 -8.766 10.517 1.00 94.25 281 VAL A N 1
ATOM 2251 C CA . VAL A 1 281 ? -15.966 -8.338 9.791 1.00 94.25 281 VAL A CA 1
ATOM 2252 C C . VAL A 1 281 ? -16.990 -7.779 10.773 1.00 94.25 281 VAL A C 1
ATOM 2254 O O . VAL A 1 281 ? -17.424 -8.457 11.701 1.00 94.25 281 VAL A O 1
ATOM 2257 N N . VAL A 1 282 ? -17.384 -6.532 10.541 1.00 95.06 282 VAL A N 1
ATOM 2258 C CA . VAL A 1 282 ? -18.421 -5.827 11.289 1.00 95.06 282 VAL A CA 1
ATOM 2259 C C . VAL A 1 282 ? -19.760 -6.063 10.597 1.00 95.06 282 VAL A C 1
ATOM 2261 O O . VAL A 1 282 ? -19.941 -5.744 9.418 1.00 95.06 282 VAL A O 1
ATOM 2264 N N . GLU A 1 283 ? -20.695 -6.653 11.330 1.00 95.19 283 GLU A N 1
ATOM 2265 C CA . GLU A 1 283 ? -22.044 -6.923 10.843 1.00 95.19 283 GLU A CA 1
ATOM 2266 C C . GLU A 1 283 ? -22.951 -5.737 11.166 1.00 95.19 283 GLU A C 1
ATOM 2268 O O . GLU A 1 283 ? -23.018 -5.283 12.307 1.00 95.19 283 GLU A O 1
ATOM 2273 N N . ILE A 1 284 ? -23.630 -5.223 10.145 1.00 94.56 284 ILE A N 1
ATOM 2274 C CA . ILE A 1 284 ? -24.536 -4.078 10.246 1.00 94.56 284 ILE A CA 1
ATOM 2275 C C . ILE A 1 284 ? -25.852 -4.390 9.547 1.00 94.56 284 ILE A C 1
ATOM 2277 O O . ILE A 1 284 ? -25.930 -5.278 8.700 1.00 94.56 284 ILE A O 1
ATOM 2281 N N . ASP A 1 285 ? -26.897 -3.635 9.869 1.00 93.00 285 ASP A N 1
ATOM 2282 C CA . ASP A 1 285 ? -28.155 -3.750 9.146 1.00 93.00 285 ASP A CA 1
ATOM 2283 C C . ASP A 1 285 ? -28.023 -3.247 7.693 1.00 93.00 285 ASP A C 1
ATOM 2285 O O . ASP A 1 285 ? -27.227 -2.354 7.371 1.00 93.00 285 ASP A O 1
ATOM 2289 N N . ASP A 1 286 ? -28.834 -3.812 6.796 1.00 93.88 286 ASP A N 1
ATOM 2290 C CA . ASP A 1 286 ? -28.802 -3.448 5.378 1.00 93.88 286 ASP A CA 1
ATOM 2291 C C . ASP A 1 286 ? -29.167 -1.971 5.145 1.00 93.88 286 ASP A C 1
ATOM 2293 O O . ASP A 1 286 ? -28.641 -1.350 4.216 1.00 93.88 286 ASP A O 1
ATOM 2297 N N . ALA A 1 287 ? -30.010 -1.372 5.997 1.00 91.50 287 ALA A N 1
ATOM 2298 C CA . ALA A 1 287 ? -30.396 0.037 5.886 1.00 91.50 287 ALA A CA 1
ATOM 2299 C C . ALA A 1 287 ? -29.226 0.987 6.216 1.00 91.50 287 ALA A C 1
ATOM 2301 O O . ALA A 1 287 ? -29.108 2.071 5.636 1.00 91.50 287 ALA A O 1
ATOM 2302 N N . PHE A 1 288 ? -28.306 0.572 7.081 1.00 91.69 288 PHE A N 1
ATOM 2303 C CA . PHE A 1 288 ? -27.064 1.268 7.367 1.00 91.69 288 PHE A CA 1
ATOM 2304 C C . PHE A 1 288 ? -26.023 1.003 6.276 1.00 91.69 288 PHE A C 1
ATOM 2306 O O . PHE A 1 288 ? -25.333 1.935 5.849 1.00 91.69 288 PHE A O 1
ATOM 2313 N N . LEU A 1 289 ? -25.941 -0.227 5.755 1.00 94.12 289 LEU A N 1
ATOM 2314 C CA . LEU A 1 289 ? -25.002 -0.597 4.689 1.00 94.12 289 LEU A CA 1
ATOM 2315 C C . LEU A 1 289 ? -25.246 0.205 3.399 1.00 94.12 289 LEU A C 1
ATOM 2317 O O . LEU A 1 289 ? -24.287 0.651 2.762 1.00 94.12 289 LEU A O 1
ATOM 2321 N N . VAL A 1 290 ? -26.506 0.466 3.028 1.00 93.50 290 VAL A N 1
ATOM 2322 C CA . VAL A 1 290 ? -26.836 1.265 1.829 1.00 93.50 290 VAL A CA 1
ATOM 2323 C C . VAL A 1 290 ? -26.418 2.735 1.930 1.00 93.50 290 VAL A C 1
ATOM 2325 O O . VAL A 1 290 ? -26.326 3.408 0.903 1.00 93.50 290 VAL A O 1
ATOM 2328 N N . ARG A 1 291 ? -26.079 3.242 3.128 1.00 93.12 291 ARG A N 1
ATOM 2329 C CA . ARG A 1 291 ? -25.504 4.591 3.284 1.00 93.12 291 ARG A CA 1
ATOM 2330 C C . ARG A 1 291 ? -24.156 4.707 2.566 1.00 93.12 291 ARG A C 1
ATOM 2332 O O . ARG A 1 291 ? -23.765 5.815 2.193 1.00 93.12 291 ARG A O 1
ATOM 2339 N N . TYR A 1 292 ? -23.427 3.602 2.379 1.00 95.19 292 TYR A N 1
ATOM 2340 C CA . TYR A 1 292 ? -22.159 3.540 1.643 1.00 95.19 292 TYR A CA 1
ATOM 2341 C C . TYR A 1 292 ? -22.398 3.332 0.147 1.00 95.19 292 TYR A C 1
ATOM 2343 O O . TYR A 1 292 ? -22.909 2.278 -0.247 1.00 95.19 292 TYR A O 1
ATOM 2351 N N . PRO A 1 293 ? -22.005 4.301 -0.710 1.00 96.81 293 PRO A N 1
ATOM 2352 C CA . PRO A 1 293 ? -22.068 4.114 -2.150 1.00 96.81 293 PRO A CA 1
ATOM 2353 C C . PRO A 1 293 ? -21.262 2.885 -2.564 1.00 96.81 293 PRO A C 1
ATOM 2355 O O . PRO A 1 293 ? -20.191 2.624 -2.012 1.00 96.81 293 PRO A O 1
ATOM 2358 N N . LEU A 1 294 ? -21.763 2.146 -3.552 1.00 97.25 294 LEU A N 1
ATOM 2359 C CA . LEU A 1 294 ? -21.045 1.004 -4.106 1.00 97.25 294 LEU A CA 1
ATOM 2360 C C . LEU A 1 294 ? -19.733 1.479 -4.759 1.00 97.25 294 LEU A C 1
ATOM 2362 O O . LEU A 1 294 ? -19.688 2.513 -5.440 1.00 97.25 294 LEU A O 1
ATOM 2366 N N . GLY A 1 295 ? -18.655 0.751 -4.487 1.00 96.44 295 GLY A N 1
ATOM 2367 C CA . GLY A 1 295 ? -17.349 0.918 -5.117 1.00 96.44 295 GLY A CA 1
ATOM 2368 C C . GLY A 1 295 ? -17.008 -0.255 -6.031 1.00 96.44 295 GLY A C 1
ATOM 2369 O O . GLY A 1 295 ? -17.766 -1.218 -6.139 1.00 96.44 295 GLY A O 1
ATOM 2370 N N . GLU A 1 296 ? -15.844 -0.174 -6.670 1.00 95.19 296 GLU A N 1
ATOM 2371 C CA . GLU A 1 296 ? -15.334 -1.253 -7.517 1.00 95.19 296 GLU A CA 1
ATOM 2372 C C . GLU A 1 296 ? -14.967 -2.497 -6.688 1.00 95.19 296 GLU A C 1
ATOM 2374 O O . GLU A 1 296 ? -14.467 -2.352 -5.565 1.00 95.19 296 GLU A O 1
ATOM 2379 N N . PRO A 1 297 ? -15.171 -3.719 -7.216 1.00 95.19 297 PRO A N 1
ATOM 2380 C CA . PRO A 1 297 ? -14.764 -4.944 -6.537 1.00 95.19 297 PRO A CA 1
ATOM 2381 C C . PRO A 1 297 ? -13.257 -5.017 -6.274 1.00 95.19 297 PRO A C 1
ATOM 2383 O O . PRO A 1 297 ? -12.440 -4.575 -7.085 1.00 95.19 297 PRO A O 1
ATOM 2386 N N . LEU A 1 298 ? -12.873 -5.637 -5.156 1.00 91.75 298 LEU A N 1
ATOM 2387 C CA . LEU A 1 298 ? -11.469 -5.905 -4.850 1.00 91.75 298 LEU A CA 1
ATOM 2388 C C . LEU A 1 298 ? -10.902 -7.002 -5.760 1.00 91.75 298 LEU A C 1
ATOM 2390 O O . LEU A 1 298 ? -11.510 -8.052 -5.964 1.00 91.75 298 LEU A O 1
ATOM 2394 N N . SER A 1 299 ? -9.677 -6.789 -6.235 1.00 85.38 299 SER A N 1
ATOM 2395 C CA . SER A 1 299 ? -8.844 -7.827 -6.845 1.00 85.38 299 SER A CA 1
ATOM 2396 C C . SER A 1 299 ? -7.990 -8.520 -5.785 1.00 85.38 299 SER A C 1
ATOM 2398 O O . SER A 1 299 ? -7.595 -7.883 -4.811 1.00 85.38 299 SER A O 1
ATOM 2400 N N . ALA A 1 300 ? -7.650 -9.796 -5.977 1.00 77.56 300 ALA A N 1
ATOM 2401 C CA . ALA A 1 300 ? -6.752 -10.506 -5.063 1.00 77.56 300 ALA A CA 1
ATOM 2402 C C . ALA A 1 300 ? -5.384 -9.809 -4.972 1.00 77.56 300 ALA A C 1
ATOM 2404 O O . ALA A 1 300 ? -4.824 -9.418 -6.001 1.00 77.56 300 ALA A O 1
ATOM 2405 N N . GLN A 1 301 ? -4.831 -9.686 -3.763 1.00 69.88 301 GLN A N 1
ATOM 2406 C CA . GLN A 1 301 ? -3.415 -9.359 -3.605 1.00 69.88 301 GLN A CA 1
ATOM 2407 C C . GLN A 1 301 ? -2.577 -10.588 -3.949 1.00 69.88 301 GLN A C 1
ATOM 2409 O O . GLN A 1 301 ? -2.973 -11.729 -3.713 1.00 69.88 301 GLN A O 1
ATOM 2414 N N . LYS A 1 302 ? -1.390 -10.384 -4.513 1.00 64.38 302 LYS A N 1
ATOM 2415 C CA . LYS A 1 302 ? -0.425 -11.476 -4.638 1.00 64.38 302 LYS A CA 1
ATOM 2416 C C . LYS A 1 302 ? 0.581 -11.362 -3.505 1.00 64.38 302 LYS A C 1
ATOM 2418 O O . LYS A 1 302 ? 1.061 -10.269 -3.225 1.00 64.38 302 LYS A O 1
ATOM 2423 N N . SER A 1 303 ? 0.897 -12.483 -2.854 1.00 62.16 303 SER A N 1
ATOM 2424 C CA . SER A 1 303 ? 1.896 -12.498 -1.784 1.00 62.16 303 SER A CA 1
ATOM 2425 C C . SER A 1 303 ? 3.258 -12.090 -2.347 1.00 62.16 303 SER A C 1
ATOM 2427 O O . SER A 1 303 ? 3.939 -12.881 -3.008 1.00 62.16 303 SER A O 1
ATOM 2429 N N . MET A 1 304 ? 3.658 -10.851 -2.066 1.00 65.50 304 MET A N 1
ATOM 2430 C CA . MET A 1 304 ? 4.949 -10.316 -2.495 1.00 65.50 304 MET A CA 1
ATOM 2431 C C . MET A 1 304 ? 6.110 -11.089 -1.867 1.00 65.50 304 MET A C 1
ATOM 2433 O O . MET A 1 304 ? 7.138 -11.275 -2.510 1.00 65.50 304 MET A O 1
ATOM 2437 N N . PHE A 1 305 ? 5.922 -11.632 -0.661 1.00 61.69 305 PHE A N 1
ATOM 2438 C CA . PHE A 1 305 ? 6.908 -12.465 0.025 1.00 61.69 305 PHE A CA 1
ATOM 2439 C C . PHE A 1 305 ? 7.209 -13.779 -0.711 1.00 61.69 305 PHE A C 1
ATOM 2441 O O . PHE A 1 305 ? 8.374 -14.105 -0.942 1.00 61.69 305 PHE A O 1
ATOM 2448 N N . GLN A 1 306 ? 6.179 -14.532 -1.114 1.00 64.06 306 GLN A N 1
ATOM 2449 C CA . GLN A 1 306 ? 6.371 -15.799 -1.833 1.00 64.06 306 GLN A CA 1
ATOM 2450 C C . GLN A 1 306 ? 7.032 -15.573 -3.195 1.00 64.06 306 GLN A C 1
ATOM 2452 O O . GLN A 1 306 ? 7.939 -16.315 -3.577 1.00 64.06 306 GLN A O 1
ATOM 2457 N N . GLN A 1 307 ? 6.614 -14.519 -3.901 1.00 65.75 307 GLN A N 1
ATOM 2458 C CA . GLN A 1 307 ? 7.221 -14.124 -5.169 1.00 65.75 307 GLN A CA 1
ATOM 2459 C C . GLN A 1 307 ? 8.683 -13.724 -4.976 1.00 65.75 307 GLN A C 1
ATOM 2461 O O . GLN A 1 307 ? 9.554 -14.253 -5.659 1.00 65.75 307 GLN A O 1
ATOM 2466 N N . TRP A 1 308 ? 8.972 -12.859 -4.005 1.00 68.69 308 TRP A N 1
ATOM 2467 C CA . TRP A 1 308 ? 10.331 -12.422 -3.695 1.00 68.69 308 TRP A CA 1
ATOM 2468 C C . TRP A 1 308 ? 11.258 -13.585 -3.332 1.00 68.69 308 TRP A C 1
ATOM 2470 O O . TRP A 1 308 ? 12.367 -13.681 -3.861 1.00 68.69 308 TRP A O 1
ATOM 2480 N N . ARG A 1 309 ? 10.791 -14.520 -2.493 1.00 65.56 309 ARG A N 1
ATOM 2481 C CA . ARG A 1 309 ? 11.559 -15.714 -2.119 1.00 65.56 309 ARG A CA 1
ATOM 2482 C C . ARG A 1 309 ? 11.884 -16.569 -3.344 1.00 65.56 309 ARG A C 1
ATOM 2484 O O . ARG A 1 309 ? 13.045 -16.908 -3.550 1.00 65.56 309 ARG A O 1
ATOM 2491 N N . ALA A 1 310 ? 10.886 -16.863 -4.182 1.00 61.91 310 ALA A N 1
ATOM 2492 C CA . ALA A 1 310 ? 11.083 -17.641 -5.405 1.00 61.91 310 ALA A CA 1
ATOM 2493 C C . ALA A 1 310 ? 12.079 -16.979 -6.374 1.00 61.91 310 ALA A C 1
ATOM 2495 O O . ALA A 1 310 ? 12.809 -17.673 -7.081 1.00 61.91 310 ALA A O 1
ATOM 2496 N N . LEU A 1 311 ? 12.131 -15.646 -6.399 1.00 62.31 311 LEU A N 1
ATOM 2497 C CA . LEU A 1 311 ? 13.061 -14.884 -7.230 1.00 62.31 311 LEU A CA 1
ATOM 2498 C C . LEU A 1 311 ? 14.499 -14.949 -6.722 1.00 62.31 311 LEU A C 1
ATOM 2500 O O . LEU A 1 311 ? 15.401 -15.196 -7.520 1.00 62.31 311 LEU A O 1
ATOM 2504 N N . ARG A 1 312 ? 14.733 -14.800 -5.410 1.00 65.75 312 ARG A N 1
ATOM 2505 C CA . ARG A 1 312 ? 16.086 -14.949 -4.848 1.00 65.75 312 ARG A CA 1
ATOM 2506 C C . ARG A 1 312 ? 16.667 -16.333 -5.113 1.00 65.75 312 ARG A C 1
ATOM 2508 O O . ARG A 1 312 ? 17.821 -16.422 -5.511 1.00 65.75 312 ARG A O 1
ATOM 2515 N N . THR A 1 313 ? 15.857 -17.384 -4.997 1.00 59.56 313 THR A N 1
ATOM 2516 C CA . THR A 1 313 ? 16.288 -18.758 -5.310 1.00 59.56 313 THR A CA 1
ATOM 2517 C C . THR A 1 313 ? 16.612 -18.965 -6.796 1.00 59.56 313 THR A C 1
ATOM 2519 O O . THR A 1 313 ? 17.374 -19.859 -7.135 1.00 59.56 313 THR A O 1
ATOM 2522 N N . ARG A 1 314 ? 16.045 -18.161 -7.707 1.00 56.28 314 ARG A N 1
ATOM 2523 C CA . ARG A 1 314 ? 16.364 -18.223 -9.146 1.00 56.28 314 ARG A CA 1
ATOM 2524 C C . ARG A 1 314 ? 17.613 -17.425 -9.521 1.00 56.28 314 ARG A C 1
ATOM 2526 O O . ARG A 1 314 ? 18.293 -17.804 -10.468 1.00 56.28 314 ARG A O 1
ATOM 2533 N N . CYS A 1 315 ? 17.883 -16.320 -8.825 1.00 46.72 315 CYS A N 1
ATOM 2534 C CA . CYS A 1 315 ? 19.019 -15.438 -9.113 1.00 46.72 315 CYS A CA 1
ATOM 2535 C C . CYS A 1 315 ? 20.313 -15.874 -8.413 1.00 46.72 315 CYS A C 1
ATOM 2537 O O . CYS A 1 315 ? 21.390 -15.692 -8.975 1.00 46.72 315 CYS A O 1
ATOM 2539 N N . ALA A 1 316 ? 20.217 -16.450 -7.214 1.00 46.12 316 ALA A N 1
ATOM 2540 C CA . ALA A 1 316 ? 21.344 -17.035 -6.507 1.00 46.12 316 ALA A CA 1
ATOM 2541 C C . ALA A 1 316 ? 21.318 -18.549 -6.724 1.00 46.12 316 ALA A C 1
ATOM 2543 O O . ALA A 1 316 ? 20.392 -19.221 -6.280 1.00 46.12 316 ALA A O 1
ATOM 2544 N N . GLY A 1 317 ? 22.340 -19.113 -7.366 1.00 42.88 317 GLY A N 1
ATOM 2545 C CA . GLY A 1 317 ? 22.597 -20.558 -7.333 1.00 42.88 317 GLY A CA 1
ATOM 2546 C C . GLY A 1 317 ? 23.040 -21.050 -5.945 1.00 42.88 317 GLY A C 1
ATOM 2547 O O . GLY A 1 317 ? 23.874 -21.942 -5.863 1.00 42.88 317 GLY A O 1
ATOM 2548 N N . GLU A 1 318 ? 22.531 -20.447 -4.867 1.00 35.94 318 GLU A N 1
ATOM 2549 C CA . GLU A 1 318 ? 22.908 -20.693 -3.478 1.00 35.94 318 GLU A CA 1
ATOM 2550 C C . GLU A 1 318 ? 21.695 -21.138 -2.652 1.00 35.94 318 GLU A C 1
ATOM 2552 O O . GLU A 1 318 ? 20.546 -20.760 -2.896 1.00 35.94 318 GLU A O 1
ATOM 2557 N N . SER A 1 319 ? 21.996 -22.004 -1.687 1.00 36.28 319 SER A N 1
ATOM 2558 C CA . SER A 1 319 ? 21.102 -22.697 -0.762 1.00 36.28 319 SER A CA 1
ATOM 2559 C C . SER A 1 319 ? 20.023 -21.806 -0.143 1.00 36.28 319 SER A C 1
ATOM 2561 O O . SER A 1 319 ? 20.263 -20.648 0.189 1.00 36.28 319 SER A O 1
ATOM 2563 N N . GLN A 1 320 ? 18.831 -22.392 0.026 1.00 36.03 320 GLN A N 1
ATOM 2564 C CA . GLN A 1 320 ? 17.630 -21.753 0.568 1.00 36.03 320 GLN A CA 1
ATOM 2565 C C . GLN A 1 320 ? 17.928 -20.850 1.780 1.00 36.03 320 GLN A C 1
ATOM 2567 O O . GLN A 1 320 ? 18.692 -21.265 2.652 1.00 36.03 320 GLN A O 1
ATOM 2572 N N . PRO A 1 321 ? 17.283 -19.671 1.902 1.00 36.69 321 PRO A N 1
ATOM 2573 C CA . PRO A 1 321 ? 17.313 -18.934 3.156 1.00 36.69 321 PRO A CA 1
ATOM 2574 C C . PRO A 1 321 ? 16.738 -19.841 4.245 1.00 36.69 321 PRO A C 1
ATOM 2576 O O . PRO A 1 321 ? 15.607 -20.322 4.124 1.00 36.69 321 PRO A O 1
ATOM 2579 N N . THR A 1 322 ? 17.552 -20.109 5.265 1.00 31.39 322 THR A N 1
ATOM 2580 C CA . THR A 1 322 ? 17.223 -20.960 6.404 1.00 31.39 322 THR A CA 1
ATOM 2581 C C . THR A 1 322 ? 15.854 -20.559 6.934 1.00 31.39 322 THR A C 1
ATOM 2583 O O . THR A 1 322 ? 15.630 -19.397 7.278 1.00 31.39 322 THR A O 1
ATOM 2586 N N . MET A 1 323 ? 14.913 -21.506 6.950 1.00 30.11 323 MET A N 1
ATOM 2587 C CA . MET A 1 323 ? 13.637 -21.285 7.615 1.00 30.11 323 MET A CA 1
ATOM 2588 C C . MET A 1 323 ? 13.941 -20.903 9.059 1.00 30.11 323 MET A C 1
ATOM 2590 O O . MET A 1 323 ? 14.530 -21.695 9.791 1.00 30.11 323 MET A O 1
ATOM 2594 N N . VAL A 1 324 ? 13.520 -19.709 9.477 1.00 33.47 324 VAL A N 1
ATOM 2595 C CA . VAL A 1 324 ? 13.292 -19.471 10.897 1.00 33.47 324 VAL A CA 1
ATOM 2596 C C . VAL A 1 324 ? 12.120 -20.380 11.245 1.00 33.47 324 VAL A C 1
ATOM 2598 O O . VAL A 1 324 ? 10.960 -20.066 10.975 1.00 33.47 324 VAL A O 1
ATOM 2601 N N . THR A 1 325 ? 12.433 -21.575 11.745 1.00 26.45 325 THR A N 1
ATOM 2602 C CA . THR A 1 325 ? 11.495 -22.373 12.528 1.00 26.45 325 THR A CA 1
ATOM 2603 C C . THR A 1 325 ? 10.873 -21.436 13.544 1.00 26.45 325 THR A C 1
ATOM 2605 O O . THR A 1 325 ? 11.605 -20.740 14.243 1.00 26.45 325 THR A O 1
ATOM 2608 N N . ALA A 1 326 ? 9.542 -21.374 13.560 1.00 33.97 326 ALA A N 1
ATOM 2609 C CA . ALA A 1 326 ? 8.781 -20.531 14.463 1.00 33.97 326 ALA A CA 1
ATOM 2610 C C . ALA A 1 326 ? 9.319 -20.678 15.891 1.00 33.97 326 ALA A C 1
ATOM 2612 O O . ALA A 1 326 ? 9.093 -21.692 16.547 1.00 33.97 326 ALA A O 1
ATOM 2613 N N . VAL A 1 327 ? 10.037 -19.662 16.361 1.00 29.22 327 VAL A N 1
ATOM 2614 C CA . VAL A 1 327 ? 10.320 -19.500 17.778 1.00 29.22 327 VAL A CA 1
ATOM 2615 C C . VAL A 1 327 ? 9.201 -18.615 18.308 1.00 29.22 327 VAL A C 1
ATOM 2617 O O . VAL A 1 327 ? 9.250 -17.393 18.230 1.00 29.22 327 VAL A O 1
ATOM 2620 N N . SER A 1 328 ? 8.145 -19.258 18.804 1.00 39.38 328 SER A N 1
ATOM 2621 C CA . SER A 1 328 ? 7.447 -18.733 19.979 1.00 39.38 328 SER A CA 1
ATOM 2622 C C . SER A 1 328 ? 8.486 -18.784 21.107 1.00 39.38 328 SER A C 1
ATOM 2624 O O . SER A 1 328 ? 8.960 -19.888 21.383 1.00 39.38 328 SER A O 1
ATOM 2626 N N . PRO A 1 329 ? 8.968 -17.642 21.639 1.00 37.91 329 PRO A N 1
ATOM 2627 C CA . PRO A 1 329 ? 8.151 -16.653 22.341 1.00 37.91 329 PRO A CA 1
ATOM 2628 C C . PRO A 1 329 ? 8.581 -15.201 22.028 1.00 37.91 329 PRO A C 1
ATOM 2630 O O . PRO A 1 329 ? 9.544 -14.694 22.592 1.00 37.91 329 PRO A O 1
ATOM 2633 N N . VAL A 1 330 ? 7.877 -14.495 21.139 1.00 38.34 330 VAL A N 1
ATOM 2634 C CA . VAL A 1 330 ? 8.126 -13.048 20.902 1.00 38.34 330 VAL A CA 1
ATOM 2635 C C . VAL A 1 330 ? 7.072 -12.166 21.587 1.00 38.34 330 VAL A C 1
ATOM 2637 O O . VAL A 1 330 ? 7.234 -10.954 21.665 1.00 38.34 330 VAL A O 1
ATOM 2640 N N . ALA A 1 331 ? 6.035 -12.769 22.178 1.00 33.44 331 ALA A N 1
ATOM 2641 C CA . ALA A 1 331 ? 5.061 -12.038 22.989 1.00 33.44 331 ALA A CA 1
ATOM 2642 C C . ALA A 1 331 ? 5.694 -11.376 24.234 1.00 33.44 331 ALA A C 1
ATOM 2644 O O . ALA A 1 331 ? 5.218 -10.332 24.660 1.00 33.44 331 ALA A O 1
ATOM 2645 N N . ASP A 1 332 ? 6.805 -11.911 24.757 1.00 32.06 332 ASP A N 1
ATOM 2646 C CA . ASP A 1 332 ? 7.356 -11.479 26.052 1.00 32.06 332 ASP A CA 1
ATOM 2647 C C . ASP A 1 332 ? 8.527 -10.481 25.975 1.00 32.06 332 ASP A C 1
ATOM 2649 O O . ASP A 1 332 ? 9.011 -10.036 27.011 1.00 32.06 332 ASP A O 1
ATOM 2653 N N . GLN A 1 333 ? 9.004 -10.089 24.786 1.00 32.22 333 GLN A N 1
ATOM 2654 C CA . GLN A 1 333 ? 10.165 -9.179 24.664 1.00 32.22 333 GLN A CA 1
ATOM 2655 C C . GLN A 1 333 ? 9.862 -7.810 24.046 1.00 32.22 333 GLN A C 1
ATOM 2657 O O . GLN A 1 333 ? 10.758 -6.977 23.944 1.00 32.22 333 GLN A O 1
ATOM 2662 N N . LEU A 1 334 ? 8.603 -7.540 23.697 1.00 32.34 334 LEU A N 1
ATOM 2663 C CA . LEU A 1 334 ? 8.136 -6.196 23.327 1.00 32.34 334 LEU A CA 1
ATOM 2664 C C . LEU A 1 334 ? 7.309 -5.527 24.442 1.00 32.34 334 LEU A C 1
ATOM 2666 O O . LEU A 1 334 ? 6.778 -4.441 24.239 1.00 32.34 334 LEU A O 1
ATOM 2670 N N . ALA A 1 335 ? 7.249 -6.152 25.625 1.00 28.25 335 ALA A N 1
ATOM 2671 C CA . ALA A 1 335 ? 6.574 -5.651 26.824 1.00 28.25 335 ALA A CA 1
ATOM 2672 C C . ALA A 1 335 ? 7.542 -5.131 27.916 1.00 28.25 335 ALA A C 1
ATOM 2674 O O . ALA A 1 335 ? 7.149 -5.053 29.080 1.00 28.25 335 ALA A O 1
ATOM 2675 N N . ALA A 1 336 ? 8.792 -4.797 27.567 1.00 27.81 336 ALA A N 1
ATOM 2676 C CA . ALA A 1 336 ? 9.789 -4.263 28.505 1.00 27.81 336 ALA A CA 1
ATOM 2677 C C . ALA A 1 336 ? 10.131 -2.795 28.224 1.00 27.81 336 ALA A C 1
ATOM 2679 O O . ALA A 1 336 ? 10.448 -2.478 27.054 1.00 27.81 336 ALA A O 1
#

Radius of gyration: 23.91 Å; chains: 1; bounding box: 54×41×70 Å

Secondary structure (DSSP, 8-state):
--STT-EEES--HHHHHHHHHHHHHHHHHT-TT---SS-------HHHHHHS-----HHHHHHHHHHHHHHTT--------EEEPPSSS-----HHHHHHHHHHHHHHTTSPP--TT-EEE-SSS-EEEEEE-TTS-EEEEEESSHHHHHHTT--GGGPEE--HHHHHTSPB-PPPPPPTT-EEE-TT--EEEEETTEEEEBS-HHHHHHTT--GGGEEE--HHHHHHSPB-PPB-TTSPPPTT-EEE-SSS-EEEEETTEEEE---HHHHHHTT--GGGEEE--HHHHTTSPB-PPPPPPP-HHHHHHHHHHHH--S--PPP-------TTSS--

pLDDT: mean 86.19, std 15.49, range [26.45, 97.94]

Foldseek 3Di:
DQPPPAAEEPDDPVVVCLQQVLQCLCCVLANVPDRGLQDDDDDDDPCLVQQQDADDDDRCGSNSSVRSCSLLVHDDDDDHYYHYDDPDDDDPDPPVVNSVLSVLVSVLSVADDADFQQWEDEPDPWIWGFHAAPSGGTATATAPFPQQVVLQLDDPQRYYYDYPVNNVSGHHHYHGARDFQQWEDEPVPFIFTDAPQATATAPDPVLCVLQQHDPVRYHYDYPVVVVVGHHDYHDGNVDDGHFQAWEDEPDPWIFGRDPQATATAPDPQQCVQSSHDPNRYGYDYPVNNVSHHHDHHGDGHDSSSVSVQVSVVVVDVDDHDDRPPDDPDPVPPRPD